Protein AF-0000000085108570 (afdb_homodimer)

Nearest PDB structures (foldseek):
  5xaw-assembly1_A  TM=7.709E-01  e=2.213E-05  Homo sapiens
  4jgj-assembly1_A  TM=7.897E-01  e=8.443E-05  Mus musculus
  4jgj-assembly1_B  TM=7.366E-01  e=2.525E-04  Mus musculus
  4ofd-assembly1_A  TM=7.465E-01  e=1.863E-04  Mus musculus
  7y6o-assembly1_A-2  TM=6.516E-01  e=1.568E-03  Chelicerata

Solvent-accessible surface area (backbone atoms only — not comparable to full-atom values): 12920 Å² total; per-residue (Å²): 131,86,76,75,72,72,78,74,71,80,42,74,81,46,85,48,91,82,48,81,66,76,57,78,55,50,74,31,50,66,60,29,70,39,74,46,81,50,49,66,82,56,78,88,39,37,43,28,36,32,45,86,89,38,53,41,30,41,57,91,40,75,30,37,65,54,82,47,55,47,72,42,92,77,65,17,41,32,33,47,58,32,47,76,83,67,41,41,61,34,33,42,32,38,26,46,91,73,60,43,76,46,65,41,45,34,43,52,43,85,117,130,86,76,74,71,71,76,73,71,77,37,76,83,42,88,48,89,82,52,80,65,76,56,78,55,50,75,29,50,66,59,30,70,39,75,46,82,50,45,64,80,55,78,88,39,36,41,30,37,30,44,86,90,40,54,42,28,40,54,90,40,75,30,38,66,54,84,45,56,46,72,42,91,77,64,16,42,34,34,48,59,32,46,76,83,68,40,42,62,33,33,41,32,39,26,46,91,74,59,44,75,44,64,41,44,34,43,52,44,87,116

Structure (mmCIF, N/CA/C/O backbone):
data_AF-0000000085108570-model_v1
#
loop_
_entity.id
_entity.type
_entity.pdbx_description
1 polymer GM16321
#
loop_
_atom_site.group_PDB
_atom_site.id
_atom_site.type_symbol
_atom_site.label_atom_id
_atom_site.label_alt_id
_atom_site.label_comp_id
_atom_site.label_asym_id
_atom_site.label_entity_id
_atom_site.label_seq_id
_atom_site.pdbx_PDB_ins_code
_atom_site.Cartn_x
_atom_site.Cartn_y
_atom_site.Cartn_z
_atom_site.occupancy
_atom_site.B_iso_or_equiv
_atom_site.auth_seq_id
_atom_site.auth_comp_id
_atom_site.auth_asym_id
_atom_site.auth_atom_id
_atom_site.pdbx_PDB_model_num
ATOM 1 N N . MET A 1 1 ? 1.646 -34.656 -17.844 1 25.52 1 MET A N 1
ATOM 2 C CA . MET A 1 1 ? 1.895 -33.25 -17.609 1 25.52 1 MET A CA 1
ATOM 3 C C . MET A 1 1 ? 0.639 -32.562 -17.094 1 25.52 1 MET A C 1
ATOM 5 O O . MET A 1 1 ? -0.409 -32.594 -17.734 1 25.52 1 MET A O 1
ATOM 9 N N . PRO A 1 2 ? 0.29 -32.5 -15.734 1 30.28 2 PRO A N 1
ATOM 10 C CA . PRO A 1 2 ? -1.009 -32.156 -15.148 1 30.28 2 PRO A CA 1
ATOM 11 C C . PRO A 1 2 ? -1.503 -30.766 -15.57 1 30.28 2 PRO A C 1
ATOM 13 O O . PRO A 1 2 ? -0.699 -29.859 -15.758 1 30.28 2 PRO A O 1
ATOM 16 N N . HIS A 1 3 ? -2.531 -30.719 -16.531 1 26.17 3 HIS A N 1
ATOM 17 C CA . HIS A 1 3 ? -3.244 -29.516 -16.953 1 26.17 3 HIS A CA 1
ATOM 18 C C . HIS A 1 3 ? -3.678 -28.688 -15.75 1 26.17 3 HIS A C 1
ATOM 20 O O . HIS A 1 3 ? -4.344 -29.188 -14.844 1 26.17 3 HIS A O 1
ATOM 26 N N . ILE A 1 4 ? -2.812 -27.828 -15.281 1 32.38 4 ILE A N 1
ATOM 27 C CA . ILE A 1 4 ? -3.191 -26.859 -14.258 1 32.38 4 ILE A CA 1
ATOM 28 C C . ILE A 1 4 ? -4.469 -26.141 -14.688 1 32.38 4 ILE A C 1
ATOM 30 O O . ILE A 1 4 ? -4.492 -25.469 -15.719 1 32.38 4 ILE A O 1
ATOM 34 N N . SER A 1 5 ? -5.648 -26.906 -14.656 1 29.7 5 SER A N 1
ATOM 35 C CA . SER A 1 5 ? -6.945 -26.266 -14.867 1 29.7 5 SER A CA 1
ATOM 36 C C . SER A 1 5 ? -6.949 -24.844 -14.352 1 29.7 5 SER A C 1
ATOM 38 O O . SER A 1 5 ? -6.555 -24.578 -13.211 1 29.7 5 SER A O 1
ATOM 40 N N . GLY A 1 6 ? -6.781 -23.969 -15.219 1 30.83 6 GLY A N 1
ATOM 41 C CA . GLY A 1 6 ? -6.93 -22.531 -15.047 1 30.83 6 GLY A CA 1
ATOM 42 C C . GLY A 1 6 ? -8.109 -22.156 -14.172 1 30.83 6 GLY A C 1
ATOM 43 O O . GLY A 1 6 ? -9.227 -22.641 -14.375 1 30.83 6 GLY A O 1
ATOM 44 N N . TYR A 1 7 ? -7.891 -22.078 -12.898 1 30.62 7 TYR A N 1
ATOM 45 C CA . TYR A 1 7 ? -8.844 -21.609 -11.898 1 30.62 7 TYR A CA 1
ATOM 46 C C . TYR A 1 7 ? -9.727 -20.5 -12.469 1 30.62 7 TYR A C 1
ATOM 48 O O . TYR A 1 7 ? -9.219 -19.469 -12.938 1 30.62 7 TYR A O 1
ATOM 56 N N . GLN A 1 8 ? -10.719 -20.875 -13.273 1 28.62 8 GLN A N 1
ATOM 57 C CA . GLN A 1 8 ? -11.727 -19.922 -13.703 1 28.62 8 GLN A CA 1
ATOM 58 C C . GLN A 1 8 ? -12.305 -19.156 -12.516 1 28.62 8 GLN A C 1
ATOM 60 O O . GLN A 1 8 ? -13.086 -19.719 -11.734 1 28.62 8 GLN A O 1
ATOM 65 N N . VAL A 1 9 ? -11.547 -18.469 -11.711 1 33.84 9 VAL A N 1
ATOM 66 C CA . VAL A 1 9 ? -12.102 -17.688 -10.617 1 33.84 9 VAL A CA 1
ATOM 67 C C . VAL A 1 9 ? -13.266 -16.844 -11.133 1 33.84 9 VAL A C 1
ATOM 69 O O . VAL A 1 9 ? -13.102 -16.047 -12.062 1 33.84 9 VAL A O 1
ATOM 72 N N . GLY A 1 10 ? -14.516 -17.438 -11.234 1 29.34 10 GLY A N 1
ATOM 73 C CA . GLY A 1 10 ? -15.734 -16.672 -11.461 1 29.34 10 GLY A CA 1
ATOM 74 C C . GLY A 1 10 ? -15.719 -15.312 -10.781 1 29.34 10 GLY A C 1
ATOM 75 O O . GLY A 1 10 ? -15.547 -15.227 -9.562 1 29.34 10 GLY A O 1
ATOM 76 N N . VAL A 1 11 ? -15.289 -14.234 -11.375 1 33.5 11 VAL A N 1
ATOM 77 C CA . VAL A 1 11 ? -15.156 -12.828 -11.016 1 33.5 11 VAL A CA 1
ATOM 78 C C . VAL A 1 11 ? -16.516 -12.281 -10.562 1 33.5 11 VAL A C 1
ATOM 80 O O . VAL A 1 11 ? -16.672 -11.07 -10.367 1 33.5 11 VAL A O 1
ATOM 83 N N . THR A 1 12 ? -17.656 -12.852 -10.766 1 36.5 12 THR A N 1
ATOM 84 C CA . THR A 1 12 ? -18.969 -12.219 -10.664 1 36.5 12 THR A CA 1
ATOM 85 C C . THR A 1 12 ? -19.156 -11.586 -9.289 1 36.5 12 THR A C 1
ATOM 87 O O . THR A 1 12 ? -19.703 -10.484 -9.172 1 36.5 12 THR A O 1
ATOM 90 N N . GLU A 1 13 ? -19.469 -12.391 -8.164 1 41.62 13 GLU A N 1
ATOM 91 C CA . GLU A 1 13 ? -20.219 -11.961 -6.98 1 41.62 13 GLU A CA 1
ATOM 92 C C . GLU A 1 13 ? -19.344 -11.133 -6.047 1 41.62 13 GLU A C 1
ATOM 94 O O . GLU A 1 13 ? -18.703 -11.672 -5.141 1 41.62 13 GLU A O 1
ATOM 99 N N . CYS A 1 14 ? -18.391 -10.344 -6.535 1 41.5 14 CYS A N 1
ATOM 100 C CA . CYS A 1 14 ? -17.156 -10.047 -5.816 1 41.5 14 CYS A CA 1
ATOM 101 C C . CYS A 1 14 ? -17.453 -9.445 -4.449 1 41.5 14 CYS A C 1
ATOM 103 O O . CYS A 1 14 ? -16.859 -9.844 -3.447 1 41.5 14 CYS A O 1
ATOM 105 N N . LEU A 1 15 ? -17.594 -8.031 -4.543 1 44.31 15 LEU A N 1
ATOM 106 C CA . LEU A 1 15 ? -17.516 -7.219 -3.334 1 44.31 15 LEU A CA 1
ATOM 107 C C . LEU A 1 15 ? -18.734 -7.438 -2.455 1 44.31 15 LEU A C 1
ATOM 109 O O . LEU A 1 15 ? -19.578 -6.539 -2.307 1 44.31 15 LEU A O 1
ATOM 113 N N . SER A 1 16 ? -19.484 -8.516 -2.721 1 42.59 16 SER A N 1
ATOM 114 C CA . SER A 1 16 ? -20.609 -8.5 -1.789 1 42.59 16 SER A CA 1
ATOM 115 C C . SER A 1 16 ? -20.125 -8.609 -0.344 1 42.59 16 SER A C 1
ATOM 117 O O . SER A 1 16 ? -19.188 -9.344 -0.053 1 42.59 16 SER A O 1
ATOM 119 N N . ASP A 1 17 ? -20.234 -7.613 0.469 1 46.75 17 ASP A N 1
ATOM 120 C CA . ASP A 1 17 ? -20 -7.578 1.909 1 46.75 17 ASP A CA 1
ATOM 121 C C . ASP A 1 17 ? -20.125 -8.977 2.52 1 46.75 17 ASP A C 1
ATOM 123 O O . ASP A 1 17 ? -19.5 -9.266 3.545 1 46.75 17 ASP A O 1
ATOM 127 N N . SER A 1 18 ? -20.984 -9.82 2.131 1 45.34 18 SER A N 1
ATOM 128 C CA . SER A 1 18 ? -21.422 -10.969 2.912 1 45.34 18 SER A CA 1
ATOM 129 C C . SER A 1 18 ? -20.438 -12.133 2.773 1 45.34 18 SER A C 1
ATOM 131 O O . SER A 1 18 ? -20.453 -13.062 3.586 1 45.34 18 SER A O 1
ATOM 133 N N . HIS A 1 19 ? -19.781 -12.312 1.565 1 43.75 19 HIS A N 1
ATOM 134 C CA . HIS A 1 19 ? -19.109 -13.609 1.526 1 43.75 19 HIS A CA 1
ATOM 135 C C . HIS A 1 19 ? -17.625 -13.453 1.216 1 43.75 19 HIS A C 1
ATOM 137 O O . HIS A 1 19 ? -17.25 -12.797 0.235 1 43.75 19 HIS A O 1
ATOM 143 N N . PRO A 1 20 ? -16.719 -13.5 2.316 1 48.31 20 PRO A N 1
ATOM 144 C CA . PRO A 1 20 ? -15.312 -13.68 1.969 1 48.31 20 PRO A CA 1
ATOM 145 C C . PRO A 1 20 ? -15.125 -14.5 0.696 1 48.31 20 PRO A C 1
ATOM 147 O O . PRO A 1 20 ? -15.75 -15.555 0.536 1 48.31 20 PRO A O 1
ATOM 150 N N . VAL A 1 21 ? -14.945 -13.898 -0.339 1 50.91 21 VAL A N 1
ATOM 151 C CA . VAL A 1 21 ? -14.641 -14.672 -1.539 1 50.91 21 VAL A CA 1
ATOM 152 C C . VAL A 1 21 ? -13.531 -15.672 -1.24 1 50.91 21 VAL A C 1
ATOM 154 O O . VAL A 1 21 ? -12.445 -15.289 -0.799 1 50.91 21 VAL A O 1
ATOM 157 N N . LEU A 1 22 ? -13.883 -16.812 -0.675 1 49.88 22 LEU A N 1
ATOM 158 C CA . LEU A 1 22 ? -12.93 -17.891 -0.487 1 49.88 22 LEU A CA 1
ATOM 159 C C . LEU A 1 22 ? -12.344 -18.344 -1.822 1 49.88 22 LEU A C 1
ATOM 161 O O . LEU A 1 22 ? -13.078 -18.75 -2.725 1 49.88 22 LEU A O 1
ATOM 165 N N . PHE A 1 23 ? -11.305 -17.672 -2.133 1 58.44 23 PHE A N 1
ATOM 166 C CA . PHE A 1 23 ? -10.594 -18.188 -3.301 1 58.44 23 PHE A CA 1
ATOM 167 C C . PHE A 1 23 ? -9.844 -19.469 -2.963 1 58.44 23 PHE A C 1
ATOM 169 O O . PHE A 1 23 ? -9.398 -19.656 -1.827 1 58.44 23 PHE A O 1
ATOM 176 N N . MET A 1 24 ? -10.164 -20.547 -3.715 1 62.06 24 MET A N 1
ATOM 177 C CA . MET A 1 24 ? -9.281 -21.688 -3.566 1 62.06 24 MET A CA 1
ATOM 178 C C . MET A 1 24 ? -7.82 -21.25 -3.523 1 62.06 24 MET A C 1
ATOM 180 O O . MET A 1 24 ? -7.414 -20.359 -4.277 1 62.06 24 MET A O 1
ATOM 184 N N . PRO A 1 25 ? -7.145 -21.641 -2.492 1 70.81 25 PRO A N 1
ATOM 185 C CA . PRO A 1 25 ? -5.727 -21.281 -2.43 1 70.81 25 PRO A CA 1
ATOM 186 C C . PRO A 1 25 ? -4.973 -21.625 -3.711 1 70.81 25 PRO A C 1
ATOM 188 O O . PRO A 1 25 ? -5.008 -22.781 -4.164 1 70.81 25 PRO A O 1
ATOM 191 N N . PRO A 1 26 ? -4.496 -20.719 -4.355 1 77.81 26 PRO A N 1
ATOM 192 C CA . PRO A 1 26 ? -3.684 -21.016 -5.539 1 77.81 26 PRO A CA 1
ATOM 193 C C . PRO A 1 26 ? -2.496 -21.922 -5.223 1 77.81 26 PRO A C 1
ATOM 195 O O . PRO A 1 26 ? -1.8 -21.719 -4.227 1 77.81 26 PRO A O 1
ATOM 198 N N . VAL A 1 27 ? -2.383 -23.094 -5.891 1 82.62 27 VAL A N 1
ATOM 199 C CA . VAL A 1 27 ? -1.239 -24 -5.809 1 82.62 27 VAL A CA 1
ATOM 200 C C . VAL A 1 27 ? -0.31 -23.766 -7 1 82.62 27 VAL A C 1
ATOM 202 O O . VAL A 1 27 ? -0.762 -23.688 -8.141 1 82.62 27 VAL A O 1
ATOM 205 N N . CYS A 1 28 ? 0.886 -23.609 -6.723 1 87.75 28 CYS A N 1
ATOM 206 C CA . CYS A 1 28 ? 1.859 -23.312 -7.766 1 87.75 28 CYS A CA 1
ATOM 207 C C . CYS A 1 28 ? 3.092 -24.203 -7.637 1 87.75 28 CYS A C 1
ATOM 209 O O . CYS A 1 28 ? 3.539 -24.484 -6.523 1 87.75 28 CYS A O 1
ATOM 211 N N . GLY A 1 29 ? 3.545 -24.688 -8.758 1 89.56 29 GLY A N 1
ATOM 212 C CA . GLY A 1 29 ? 4.785 -25.438 -8.742 1 89.56 29 GLY A CA 1
ATOM 213 C C . GLY A 1 29 ? 6.02 -24.562 -8.633 1 89.56 29 GLY A C 1
ATOM 214 O O . GLY A 1 29 ? 6.004 -23.406 -9.055 1 89.56 29 GLY A O 1
ATOM 215 N N . LEU A 1 30 ? 7.078 -25.234 -8.18 1 91 30 LEU A N 1
ATOM 216 C CA . LEU A 1 30 ? 8.359 -24.547 -8.117 1 91 30 LEU A CA 1
ATOM 217 C C . LEU A 1 30 ? 8.805 -24.094 -9.5 1 91 30 LEU A C 1
ATOM 219 O O . LEU A 1 30 ? 8.695 -24.844 -10.469 1 91 30 LEU A O 1
ATOM 223 N N . TYR A 1 31 ? 9.297 -22.812 -9.508 1 92.62 31 TYR A N 1
ATOM 224 C CA . TYR A 1 31 ? 9.906 -22.219 -10.688 1 92.62 31 TYR A CA 1
ATOM 225 C C . TYR A 1 31 ? 8.867 -21.984 -11.781 1 92.62 31 TYR A C 1
ATOM 227 O O . TYR A 1 31 ? 9.219 -21.688 -12.922 1 92.62 31 TYR A O 1
ATOM 235 N N . SER A 1 32 ? 7.621 -22.125 -11.375 1 93.88 32 SER A N 1
ATOM 236 C CA . SER A 1 32 ? 6.547 -21.812 -12.312 1 93.88 32 SER A CA 1
ATOM 237 C C . SER A 1 32 ? 6.027 -20.391 -12.094 1 93.88 32 SER A C 1
ATOM 239 O O . SER A 1 32 ? 6.574 -19.641 -11.289 1 93.88 32 SER A O 1
ATOM 241 N N . THR A 1 33 ? 5.016 -20.078 -12.898 1 95.56 33 THR A N 1
ATOM 242 C CA . THR A 1 33 ? 4.418 -18.75 -12.781 1 95.56 33 THR A CA 1
ATOM 243 C C . THR A 1 33 ? 3.188 -18.781 -11.883 1 95.56 33 THR A C 1
ATOM 245 O O . THR A 1 33 ? 2.297 -19.609 -12.07 1 95.56 33 THR A O 1
ATOM 248 N N . LEU A 1 34 ? 3.188 -17.984 -10.883 1 94.88 34 LEU A N 1
ATOM 249 C CA . LEU A 1 34 ? 2.053 -17.812 -9.977 1 94.88 34 LEU A CA 1
ATOM 250 C C . LEU A 1 34 ? 1.13 -16.703 -10.461 1 94.88 34 LEU A C 1
ATOM 252 O O . LEU A 1 34 ? 1.562 -15.562 -10.633 1 94.88 34 LEU A O 1
ATOM 256 N N . ASP A 1 35 ? -0.155 -16.984 -10.633 1 91.81 35 ASP A N 1
ATOM 257 C CA . ASP A 1 35 ? -1.164 -16.016 -11.07 1 91.81 35 ASP A CA 1
ATOM 258 C C . ASP A 1 35 ? -2.262 -15.867 -10.016 1 91.81 35 ASP A C 1
ATOM 260 O O . ASP A 1 35 ? -2.92 -16.844 -9.648 1 91.81 35 ASP A O 1
ATOM 264 N N . LEU A 1 36 ? -2.4 -14.695 -9.562 1 91.94 36 LEU A N 1
ATOM 265 C CA . LEU A 1 36 ? -3.445 -14.398 -8.586 1 91.94 36 LEU A CA 1
ATOM 266 C C . LEU A 1 36 ? -4.52 -13.5 -9.195 1 91.94 36 LEU A C 1
ATOM 268 O O . LEU A 1 36 ? -4.273 -12.32 -9.453 1 91.94 36 LEU A O 1
ATOM 272 N N . PRO A 1 37 ? -5.633 -14.047 -9.344 1 84.75 37 PRO A N 1
ATOM 273 C CA . PRO A 1 37 ? -6.68 -13.281 -10.023 1 84.75 37 PRO A CA 1
ATOM 274 C C . PRO A 1 37 ? -7.406 -12.32 -9.078 1 84.75 37 PRO A C 1
ATOM 276 O O . PRO A 1 37 ? -7.504 -12.586 -7.879 1 84.75 37 PRO A O 1
ATOM 279 N N . LEU A 1 38 ? -7.629 -11.18 -9.539 1 80 38 LEU A N 1
ATOM 280 C CA . LEU A 1 38 ? -8.547 -10.273 -8.852 1 80 38 LEU A CA 1
ATOM 281 C C . LEU A 1 38 ? -9.789 -10.008 -9.695 1 80 38 LEU A C 1
ATOM 283 O O . LEU A 1 38 ? -9.68 -9.625 -10.859 1 80 38 LEU A O 1
ATOM 287 N N . ALA A 1 39 ? -10.828 -10.672 -9.375 1 60.12 39 ALA A N 1
ATOM 288 C CA . ALA A 1 39 ? -12.078 -10.523 -10.109 1 60.12 39 ALA A CA 1
ATOM 289 C C . ALA A 1 39 ? -12.609 -9.102 -10 1 60.12 39 ALA A C 1
ATOM 291 O O . ALA A 1 39 ? -13.156 -8.711 -8.961 1 60.12 39 ALA A O 1
ATOM 292 N N . ALA A 1 40 ? -11.844 -8.188 -10.008 1 54.75 40 ALA A N 1
ATOM 293 C CA . ALA A 1 40 ? -12.211 -6.898 -9.422 1 54.75 40 ALA A CA 1
ATOM 294 C C . ALA A 1 40 ? -13.273 -6.195 -10.266 1 54.75 40 ALA A C 1
ATOM 296 O O . ALA A 1 40 ? -13.188 -6.184 -11.492 1 54.75 40 ALA A O 1
ATOM 297 N N . CYS A 1 41 ? -14.469 -6.191 -9.688 1 51.22 41 CYS A N 1
ATOM 298 C CA . CYS A 1 41 ? -15.445 -5.141 -9.93 1 51.22 41 CYS A CA 1
ATOM 299 C C . CYS A 1 41 ? -14.844 -3.764 -9.68 1 51.22 41 CYS A C 1
ATOM 301 O O . CYS A 1 41 ? -15.562 -2.764 -9.641 1 51.22 41 CYS A O 1
ATOM 303 N N . ALA A 1 42 ? -13.492 -3.682 -9.539 1 57.22 42 ALA A N 1
ATOM 304 C CA . ALA A 1 42 ? -12.953 -2.441 -8.977 1 57.22 42 ALA A CA 1
ATOM 305 C C . ALA A 1 42 ? -12.703 -1.41 -10.07 1 57.22 42 ALA A C 1
ATOM 307 O O . ALA A 1 42 ? -11.578 -1.271 -10.555 1 57.22 42 ALA A O 1
ATOM 308 N N . TYR A 1 43 ? -13.789 -1.075 -10.711 1 65.12 43 TYR A N 1
ATOM 309 C CA . TYR A 1 43 ? -13.516 -0.104 -11.766 1 65.12 43 TYR A CA 1
ATOM 310 C C . TYR A 1 43 ? -13.438 1.309 -11.195 1 65.12 43 TYR A C 1
ATOM 312 O O . TYR A 1 43 ? -12.742 2.166 -11.742 1 65.12 43 TYR A O 1
ATOM 320 N N . THR A 1 44 ? -13.914 1.559 -10.023 1 82.69 44 THR A N 1
ATOM 321 C CA . THR A 1 44 ? -14.008 2.934 -9.547 1 82.69 44 THR A CA 1
ATOM 322 C C . THR A 1 44 ? -12.891 3.238 -8.555 1 82.69 44 THR A C 1
ATOM 324 O O . THR A 1 44 ? -12.477 4.391 -8.406 1 82.69 44 THR A O 1
ATOM 327 N N . TYR A 1 45 ? -12.375 2.152 -8.039 1 89.94 45 TYR A N 1
ATOM 328 C CA . TYR A 1 45 ? -11.398 2.375 -6.973 1 89.94 45 TYR A CA 1
ATOM 329 C C . TYR A 1 45 ? -10.047 1.778 -7.34 1 89.94 45 TYR A C 1
ATOM 331 O O . TYR A 1 45 ? -9.969 0.844 -8.141 1 89.94 45 TYR A O 1
ATOM 339 N N . VAL A 1 46 ? -9.062 2.395 -6.773 1 93.69 46 VAL A N 1
ATOM 340 C CA . VAL A 1 46 ? -7.723 1.854 -6.973 1 93.69 46 VAL A CA 1
ATOM 341 C C . VAL A 1 46 ? -7.602 0.505 -6.27 1 93.69 46 VAL A C 1
ATOM 343 O O . VAL A 1 46 ? -8.102 0.329 -5.16 1 93.69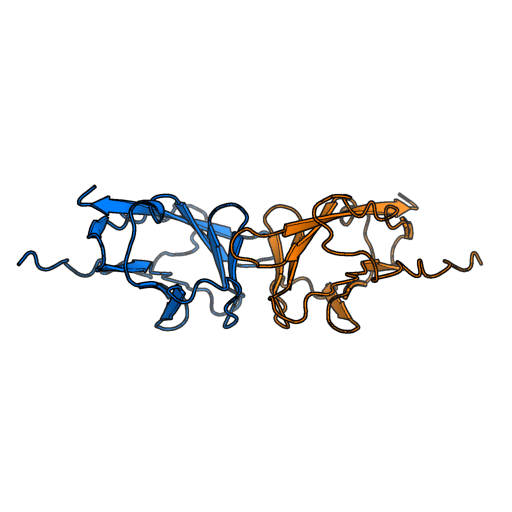 46 VAL A O 1
ATOM 346 N N . VAL A 1 47 ? -6.969 -0.382 -6.934 1 93.19 47 VAL A N 1
ATOM 347 C CA . VAL A 1 47 ? -6.684 -1.696 -6.371 1 93.19 47 VAL A CA 1
ATOM 348 C C . VAL A 1 47 ? -5.184 -1.831 -6.113 1 93.19 47 VAL A C 1
ATOM 350 O O . VAL A 1 47 ? -4.367 -1.398 -6.926 1 93.19 47 VAL A O 1
ATOM 353 N N . ALA A 1 48 ? -4.875 -2.455 -4.965 1 95.31 48 ALA A N 1
ATOM 354 C CA . ALA A 1 48 ? -3.477 -2.674 -4.609 1 95.31 48 ALA A CA 1
ATOM 355 C C . ALA A 1 48 ? -3.24 -4.117 -4.172 1 95.31 48 ALA A C 1
ATOM 357 O O . ALA A 1 48 ? -4.129 -4.75 -3.596 1 95.31 48 ALA A O 1
ATOM 358 N N . TRP A 1 49 ? -2.1 -4.629 -4.473 1 96.19 49 TRP A N 1
ATOM 359 C CA . TRP A 1 49 ? -1.65 -5.922 -3.971 1 96.19 49 TRP A CA 1
ATOM 360 C C . TRP A 1 49 ? -0.621 -5.746 -2.859 1 96.19 49 TRP A C 1
ATOM 362 O O . TRP A 1 49 ? 0.28 -4.91 -2.967 1 96.19 49 TRP A O 1
ATOM 372 N N . LYS A 1 50 ? -0.783 -6.59 -1.833 1 98.19 50 LYS A N 1
ATOM 373 C CA . LYS A 1 50 ? 0.107 -6.531 -0.677 1 98.19 50 LYS A CA 1
ATOM 374 C C . LYS A 1 50 ? 0.529 -7.93 -0.235 1 98.19 50 LYS A C 1
ATOM 376 O O . LYS A 1 50 ? -0.214 -8.891 -0.421 1 98.19 50 LYS A O 1
ATOM 381 N N . ARG A 1 51 ? 1.651 -7.996 0.37 1 98.06 51 ARG A N 1
ATOM 382 C CA . ARG A 1 51 ? 2.139 -9.156 1.107 1 98.06 51 ARG A CA 1
ATOM 383 C C . ARG A 1 51 ? 2.809 -8.734 2.412 1 98.06 51 ARG A C 1
ATOM 385 O O . ARG A 1 51 ? 3.875 -8.117 2.396 1 98.06 51 ARG A O 1
ATOM 392 N N . GLY A 1 52 ? 2.113 -9.125 3.557 1 96.56 52 GLY A N 1
ATOM 393 C CA . GLY A 1 52 ? 2.562 -8.523 4.801 1 96.56 52 GLY A CA 1
ATOM 394 C C . GLY A 1 52 ? 2.477 -7.012 4.797 1 96.56 52 GLY A C 1
ATOM 395 O O . GLY A 1 52 ? 1.419 -6.445 4.508 1 96.56 52 GLY A O 1
ATOM 396 N N . ILE A 1 53 ? 3.58 -6.34 5.082 1 96.88 53 ILE A N 1
ATOM 397 C CA . ILE A 1 53 ? 3.564 -4.879 5.105 1 96.88 53 ILE A CA 1
ATOM 398 C C . ILE A 1 53 ? 3.951 -4.336 3.73 1 96.88 53 ILE A C 1
ATOM 400 O O . ILE A 1 53 ? 3.812 -3.141 3.469 1 96.88 53 ILE A O 1
ATOM 404 N N . ALA A 1 54 ? 4.465 -5.223 2.906 1 97.88 54 ALA A N 1
ATOM 405 C CA . ALA A 1 54 ? 4.961 -4.785 1.604 1 97.88 54 ALA A CA 1
ATOM 406 C C . ALA A 1 54 ? 3.807 -4.496 0.647 1 97.88 54 ALA A C 1
ATOM 408 O O . ALA A 1 54 ? 2.9 -5.316 0.493 1 97.88 54 ALA A O 1
ATOM 409 N N . ILE A 1 55 ? 3.871 -3.375 0.085 1 98.5 55 ILE A N 1
ATOM 410 C CA . ILE A 1 55 ? 3.025 -3.092 -1.069 1 98.5 55 ILE A CA 1
ATOM 411 C C . ILE A 1 55 ? 3.699 -3.6 -2.342 1 98.5 55 ILE A C 1
ATOM 413 O O . ILE A 1 55 ? 4.863 -3.285 -2.602 1 98.5 55 ILE A O 1
ATOM 417 N N . LEU A 1 56 ? 2.98 -4.387 -3.061 1 98.5 56 LEU A N 1
ATOM 418 C CA . LEU A 1 56 ? 3.551 -4.926 -4.289 1 98.5 56 LEU A CA 1
ATOM 419 C C . LEU A 1 56 ? 3.191 -4.051 -5.484 1 98.5 56 LEU A C 1
ATOM 421 O O . LEU A 1 56 ? 4.062 -3.697 -6.285 1 98.5 56 LEU A O 1
ATOM 425 N N . THR A 1 57 ? 1.961 -3.707 -5.641 1 97.44 57 THR A N 1
ATOM 426 C CA . THR A 1 57 ? 1.454 -2.826 -6.688 1 97.44 57 THR A CA 1
ATOM 427 C C . THR A 1 57 ? 0.316 -1.957 -6.16 1 97.44 57 THR A C 1
ATOM 429 O O . THR A 1 57 ? -0.355 -2.324 -5.191 1 97.44 57 THR A O 1
ATOM 432 N N . ALA A 1 58 ? 0.085 -0.849 -6.742 1 96.62 58 ALA A N 1
ATOM 433 C CA . ALA A 1 58 ? -1.051 0.036 -6.5 1 96.62 58 ALA A CA 1
ATOM 434 C C . ALA A 1 58 ? -1.521 0.695 -7.793 1 96.62 58 ALA A C 1
ATOM 436 O O . ALA A 1 58 ? -0.809 1.516 -8.375 1 96.62 58 ALA A O 1
ATOM 437 N N . GLY A 1 59 ? -2.752 0.403 -8.125 1 93 59 GLY A N 1
ATOM 438 C CA . GLY A 1 59 ? -3.145 0.781 -9.469 1 93 59 GLY A CA 1
ATOM 439 C C . GLY A 1 59 ? -2.25 0.186 -10.539 1 93 59 GLY A C 1
ATOM 440 O O . GLY A 1 59 ? -2.016 -1.024 -10.562 1 93 59 GLY A O 1
ATOM 441 N N . SER A 1 60 ? -1.718 1.028 -11.391 1 91.5 60 SER A N 1
ATOM 442 C CA . SER A 1 60 ? -0.838 0.556 -12.461 1 91.5 60 SER A CA 1
ATOM 443 C C . SER A 1 60 ? 0.628 0.687 -12.062 1 91.5 60 SER A C 1
ATOM 445 O O . SER A 1 60 ? 1.521 0.364 -12.852 1 91.5 60 SER A O 1
ATOM 447 N N . VAL A 1 61 ? 0.837 1.101 -10.844 1 94.75 61 VAL A N 1
ATOM 448 C CA . VAL A 1 61 ? 2.205 1.329 -10.391 1 94.75 61 VAL A CA 1
ATOM 449 C C . VAL A 1 61 ? 2.76 0.054 -9.758 1 94.75 61 VAL A C 1
ATOM 451 O O . VAL A 1 61 ? 2.137 -0.526 -8.867 1 94.75 61 VAL A O 1
ATOM 454 N N . LYS A 1 62 ? 3.883 -0.339 -10.273 1 97 62 LYS A N 1
ATOM 455 C CA . LYS A 1 62 ? 4.645 -1.383 -9.594 1 97 62 LYS A CA 1
ATOM 456 C C . LYS A 1 62 ? 5.465 -0.804 -8.445 1 97 62 LYS A C 1
ATOM 458 O O . LYS A 1 62 ? 6.375 -0.001 -8.672 1 97 62 LYS A O 1
ATOM 463 N N . VAL A 1 63 ? 5.227 -1.283 -7.305 1 97.31 63 VAL A N 1
ATOM 464 C CA . VAL A 1 63 ? 5.828 -0.7 -6.109 1 97.31 63 VAL A CA 1
ATOM 465 C C . VAL A 1 63 ? 7.043 -1.522 -5.688 1 97.31 63 VAL A C 1
ATOM 467 O O . VAL A 1 63 ? 8.109 -0.968 -5.406 1 97.31 63 VAL A O 1
ATOM 470 N N . THR A 1 64 ? 6.895 -2.818 -5.652 1 98.06 64 THR A N 1
ATOM 471 C CA . THR A 1 64 ? 7.984 -3.701 -5.242 1 98.06 64 THR A CA 1
ATOM 472 C C . THR A 1 64 ? 9.102 -3.697 -6.281 1 98.06 64 THR A C 1
ATOM 474 O O . THR A 1 64 ? 8.836 -3.688 -7.488 1 98.06 64 THR A O 1
ATOM 477 N N . PRO A 1 65 ? 10.273 -3.73 -5.859 1 96.88 65 PRO A N 1
ATOM 478 C CA . PRO A 1 65 ? 11.375 -3.814 -6.828 1 96.88 65 PRO A CA 1
ATOM 479 C C . PRO A 1 65 ? 11.609 -5.234 -7.336 1 96.88 65 PRO A C 1
ATOM 481 O O . PRO A 1 65 ? 12.453 -5.449 -8.211 1 96.88 65 PRO A O 1
ATOM 484 N N . ASP A 1 66 ? 10.93 -6.188 -6.789 1 98 66 ASP A N 1
ATOM 485 C CA . ASP A 1 66 ? 11.078 -7.57 -7.227 1 98 66 ASP A CA 1
ATOM 486 C C . ASP A 1 66 ? 10.789 -7.707 -8.719 1 98 66 ASP A C 1
ATOM 488 O O . ASP A 1 66 ? 9.648 -7.512 -9.156 1 98 66 ASP A O 1
ATOM 492 N N . PRO A 1 67 ? 11.758 -8.055 -9.516 1 98.06 67 PRO A N 1
ATOM 493 C CA . PRO A 1 67 ? 11.562 -8.062 -10.961 1 98.06 67 PRO A CA 1
ATOM 494 C C . PRO A 1 67 ? 10.6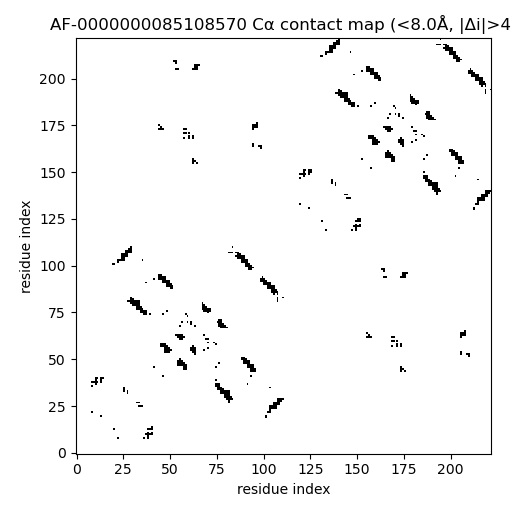09 -9.164 -11.43 1 98.06 67 PRO A C 1
ATOM 496 O O . PRO A 1 67 ? 10.156 -9.148 -12.57 1 98.06 67 PRO A O 1
ATOM 499 N N . ARG A 1 68 ? 10.305 -10.062 -10.602 1 98.38 68 ARG A N 1
ATOM 500 C CA . ARG A 1 68 ? 9.461 -11.203 -10.969 1 98.38 68 ARG A CA 1
ATOM 501 C C . ARG A 1 68 ? 7.984 -10.82 -10.93 1 98.38 68 ARG A C 1
ATOM 503 O O . ARG A 1 68 ? 7.145 -11.523 -11.5 1 98.38 68 ARG A O 1
ATOM 510 N N . VAL A 1 69 ? 7.648 -9.734 -10.211 1 98.38 69 VAL A N 1
ATOM 511 C CA . VAL A 1 69 ? 6.266 -9.336 -9.969 1 98.38 69 VAL A CA 1
ATOM 512 C C . VAL A 1 69 ? 5.785 -8.422 -11.102 1 98.38 69 VAL A C 1
ATOM 514 O O . VAL A 1 69 ? 6.504 -7.512 -11.516 1 98.38 69 VAL A O 1
ATOM 517 N N . ARG A 1 70 ? 4.59 -8.664 -11.531 1 97.44 70 ARG A N 1
ATOM 518 C CA . ARG A 1 70 ? 3.961 -7.773 -12.5 1 97.44 70 ARG A CA 1
ATOM 519 C C . ARG A 1 70 ? 2.441 -7.906 -12.461 1 97.44 70 ARG A C 1
ATOM 521 O O . ARG A 1 70 ? 1.911 -8.891 -11.945 1 97.44 70 ARG A O 1
ATOM 528 N N . LEU A 1 71 ? 1.772 -6.891 -13.016 1 95.25 71 LEU A N 1
ATOM 529 C CA . LEU A 1 71 ? 0.33 -6.957 -13.211 1 95.25 71 LEU A CA 1
ATOM 530 C C . LEU A 1 71 ? 0.001 -7.5 -14.602 1 95.25 71 LEU A C 1
ATOM 532 O O . LEU A 1 71 ? 0.637 -7.125 -15.586 1 95.25 71 LEU A O 1
ATOM 536 N N . VAL A 1 72 ? -0.942 -8.367 -14.609 1 92.62 72 VAL A N 1
ATOM 537 C CA . VAL A 1 72 ? -1.39 -8.922 -15.883 1 92.62 72 VAL A CA 1
ATOM 538 C C . VAL A 1 72 ? -2.912 -8.836 -15.977 1 92.62 72 VAL A C 1
ATOM 540 O O . VAL A 1 72 ? -3.609 -8.945 -14.961 1 92.62 72 VAL A O 1
ATOM 543 N N . ASN A 1 73 ? -3.42 -8.531 -17.141 1 87.69 73 ASN A N 1
ATOM 544 C CA . ASN A 1 73 ? -4.855 -8.438 -17.375 1 87.69 73 ASN A CA 1
ATOM 545 C C . ASN A 1 73 ? -5.508 -7.406 -16.469 1 87.69 73 ASN A C 1
ATOM 547 O O . ASN A 1 73 ? -6.559 -7.668 -15.875 1 87.69 73 ASN A O 1
ATOM 551 N N . GLY A 1 74 ? -4.809 -6.32 -16.25 1 84.81 74 GLY A N 1
ATOM 552 C CA . GLY A 1 74 ? -5.328 -5.211 -15.461 1 84.81 74 GLY A CA 1
ATOM 553 C C . GLY A 1 74 ? -4.957 -5.289 -13.992 1 84.81 74 GLY A C 1
ATOM 554 O O . GLY A 1 74 ? -4.039 -4.598 -13.547 1 84.81 74 GLY A O 1
ATOM 555 N N . PHE A 1 75 ? -5.602 -6.336 -13.305 1 86.5 75 PHE A N 1
ATOM 556 C CA . PHE A 1 75 ? -5.48 -6.273 -11.852 1 86.5 75 PHE A CA 1
ATOM 557 C C . PHE A 1 75 ? -4.922 -7.578 -11.297 1 86.5 75 PHE A C 1
ATOM 559 O O . PHE A 1 75 ? -4.699 -7.703 -10.086 1 86.5 75 PHE A O 1
ATOM 566 N N . ASN A 1 76 ? -4.734 -8.5 -12.211 1 90.12 76 ASN A N 1
ATOM 567 C CA . ASN A 1 76 ? -4.18 -9.75 -11.719 1 90.12 76 ASN A CA 1
ATOM 568 C C . ASN A 1 76 ? -2.695 -9.617 -11.391 1 90.12 76 ASN A C 1
ATOM 570 O O . ASN A 1 76 ? -1.943 -8.992 -12.141 1 90.12 76 ASN A O 1
ATOM 574 N N . LEU A 1 77 ? -2.293 -10.289 -10.359 1 94.44 77 LEU A N 1
ATOM 575 C CA . LEU A 1 77 ? -0.885 -10.289 -9.977 1 94.44 77 LEU A CA 1
ATOM 576 C C . LEU A 1 77 ? -0.187 -11.555 -10.477 1 94.44 77 LEU A C 1
ATOM 578 O O . LEU A 1 77 ? -0.703 -12.656 -10.312 1 94.44 77 LEU A O 1
ATOM 582 N N . GLN A 1 78 ? 0.978 -11.352 -11.078 1 96.69 78 GLN A N 1
ATOM 583 C CA . GLN A 1 78 ? 1.785 -12.469 -11.547 1 96.69 78 GLN A CA 1
ATOM 584 C C . GLN A 1 78 ? 3.184 -12.43 -10.93 1 96.69 78 GLN A C 1
ATOM 586 O O . GLN A 1 78 ? 3.803 -11.367 -10.852 1 96.69 78 GLN A O 1
ATOM 591 N N . ILE A 1 79 ? 3.67 -13.586 -10.508 1 97.81 79 ILE A N 1
ATOM 592 C CA . ILE A 1 79 ? 5.035 -13.758 -10.031 1 97.81 79 ILE A CA 1
ATOM 593 C C . ILE A 1 79 ? 5.715 -14.891 -10.789 1 97.81 79 ILE A C 1
ATOM 595 O O . ILE A 1 79 ? 5.262 -16.047 -10.734 1 97.81 79 ILE A O 1
ATOM 599 N N . ARG A 1 80 ? 6.699 -14.523 -11.391 1 98 80 ARG A N 1
ATOM 600 C CA . ARG A 1 80 ? 7.441 -15.523 -12.156 1 98 80 ARG A CA 1
ATOM 601 C C . ARG A 1 80 ? 8.469 -16.234 -11.273 1 98 80 ARG A C 1
ATOM 603 O O . ARG A 1 80 ? 8.891 -15.688 -10.242 1 98 80 ARG A O 1
ATOM 610 N N . ASP A 1 81 ? 8.891 -17.531 -11.664 1 97.19 81 ASP A N 1
ATOM 611 C CA . ASP A 1 81 ? 9.922 -18.297 -10.984 1 97.19 81 ASP A CA 1
ATOM 612 C C . ASP A 1 81 ? 9.602 -18.453 -9.5 1 97.19 81 ASP A C 1
ATOM 614 O O . ASP A 1 81 ? 10.438 -18.141 -8.641 1 97.19 81 ASP A O 1
ATOM 618 N N . ALA A 1 82 ? 8.492 -19.062 -9.305 1 96.81 82 ALA A N 1
ATOM 619 C CA . ALA A 1 82 ? 7.988 -19.234 -7.945 1 96.81 82 ALA A CA 1
ATOM 620 C C . ALA A 1 82 ? 9.008 -19.953 -7.07 1 96.81 82 ALA A C 1
ATOM 622 O O . ALA A 1 82 ? 9.609 -20.938 -7.5 1 96.81 82 ALA A O 1
ATOM 623 N N . LEU A 1 83 ? 9.242 -19.406 -5.902 1 96.94 83 LEU A N 1
ATOM 624 C CA . LEU A 1 83 ? 10.141 -19.969 -4.898 1 96.94 83 LEU A CA 1
ATOM 625 C C . LEU A 1 83 ? 9.359 -20.406 -3.656 1 96.94 83 LEU A C 1
ATOM 627 O O . LEU A 1 83 ? 8.25 -19.922 -3.418 1 96.94 83 LEU A O 1
ATOM 631 N N . PRO A 1 84 ? 9.914 -21.281 -2.848 1 95.62 84 PRO A N 1
ATOM 632 C CA . PRO A 1 84 ? 9.234 -21.688 -1.613 1 95.62 84 PRO A CA 1
ATOM 633 C C . PRO A 1 84 ? 8.875 -20.5 -0.724 1 95.62 84 PRO A C 1
ATOM 635 O O . PRO A 1 84 ? 7.859 -20.531 -0.026 1 95.62 84 PRO A O 1
ATOM 638 N N . THR A 1 85 ? 9.688 -19.438 -0.818 1 95.94 85 THR A N 1
ATOM 639 C CA . THR A 1 85 ? 9.492 -18.266 0.033 1 95.94 85 THR A CA 1
ATOM 640 C C . THR A 1 85 ? 8.289 -17.453 -0.43 1 95.94 85 THR A C 1
ATOM 642 O O . THR A 1 85 ? 7.824 -16.562 0.282 1 95.94 85 THR A O 1
ATOM 645 N N . ASP A 1 86 ? 7.746 -17.812 -1.617 1 96.44 86 ASP A N 1
ATOM 646 C CA . ASP A 1 86 ? 6.59 -17.078 -2.129 1 96.44 86 ASP A CA 1
ATOM 647 C C . ASP A 1 86 ? 5.293 -17.609 -1.523 1 96.44 86 ASP A C 1
ATOM 649 O O . ASP A 1 86 ? 4.223 -17.047 -1.729 1 96.44 86 ASP A O 1
ATOM 653 N N . ALA A 1 87 ? 5.336 -18.688 -0.76 1 95 87 ALA A N 1
ATOM 654 C CA . ALA A 1 87 ? 4.145 -19.203 -0.09 1 95 87 ALA A CA 1
ATOM 655 C C . ALA A 1 87 ? 3.639 -18.219 0.963 1 95 87 ALA A C 1
ATOM 657 O O . ALA A 1 87 ? 4.426 -17.484 1.561 1 95 87 ALA A O 1
ATOM 658 N N . GLY A 1 88 ? 2.299 -18.25 1.151 1 94.56 88 GLY A N 1
ATOM 659 C CA . GLY A 1 88 ? 1.704 -17.406 2.176 1 94.56 88 GLY A CA 1
ATOM 660 C C . GLY A 1 88 ? 0.54 -16.578 1.665 1 94.56 88 GLY A C 1
ATOM 661 O O . GLY A 1 88 ? -0.064 -16.906 0.643 1 94.56 88 GLY A O 1
ATOM 662 N N . ASP A 1 89 ? 0.258 -15.508 2.365 1 94.44 89 ASP A N 1
ATOM 663 C CA . ASP A 1 89 ? -0.924 -14.703 2.068 1 94.44 89 ASP A CA 1
ATOM 664 C C . ASP A 1 89 ? -0.57 -13.508 1.183 1 94.44 89 ASP A C 1
ATOM 666 O O . ASP A 1 89 ? 0.416 -12.812 1.434 1 94.44 89 ASP A O 1
ATOM 670 N N . TYR A 1 90 ? -1.331 -13.375 0.207 1 94.69 90 TYR A N 1
ATOM 671 C CA . TYR A 1 90 ? -1.385 -12.164 -0.613 1 94.69 90 TYR A CA 1
ATOM 672 C C . TYR A 1 90 ? -2.748 -11.492 -0.505 1 94.69 90 TYR A C 1
ATOM 674 O O . TYR A 1 90 ? -3.783 -12.164 -0.543 1 94.69 90 TYR A O 1
ATOM 682 N N . ILE A 1 91 ? -2.725 -10.203 -0.426 1 94 91 ILE A N 1
ATOM 683 C CA . ILE A 1 91 ? -3.963 -9.461 -0.188 1 94 91 ILE A CA 1
ATOM 684 C C . ILE A 1 91 ? -4.238 -8.523 -1.359 1 94 91 ILE A C 1
ATOM 686 O O . ILE A 1 91 ? -3.357 -7.766 -1.774 1 94 91 ILE A O 1
ATOM 690 N N . CYS A 1 92 ? -5.336 -8.648 -1.895 1 92.06 92 CYS A N 1
ATOM 691 C CA . CYS A 1 92 ? -5.859 -7.621 -2.791 1 92.06 92 CYS A CA 1
ATOM 692 C C . CYS A 1 92 ? -6.699 -6.605 -2.029 1 92.06 92 CYS A C 1
ATOM 694 O O . CYS A 1 92 ? -7.684 -6.969 -1.381 1 92.06 92 CYS A O 1
ATOM 696 N N . GLN A 1 93 ? -6.332 -5.41 -2.066 1 92.38 93 GLN A N 1
ATOM 697 C CA . GLN A 1 93 ? -7.059 -4.367 -1.349 1 92.38 93 GLN A CA 1
ATOM 698 C C . GLN A 1 93 ? -7.758 -3.416 -2.316 1 92.38 93 GLN A C 1
ATOM 700 O O . GLN A 1 93 ? -7.133 -2.885 -3.236 1 92.38 93 GLN A O 1
ATOM 705 N N . ILE A 1 94 ? -8.992 -3.26 -2.113 1 92.25 94 ILE A N 1
ATOM 706 C CA . ILE A 1 94 ? -9.766 -2.236 -2.811 1 92.25 94 ILE A CA 1
ATOM 707 C C . ILE A 1 94 ? -9.797 -0.956 -1.979 1 92.25 94 ILE A C 1
ATOM 709 O O . ILE A 1 94 ? -10.242 -0.965 -0.829 1 92.25 94 ILE A O 1
ATOM 713 N N . ALA A 1 95 ? -9.336 0.136 -2.574 1 94 95 ALA A N 1
ATOM 714 C CA . ALA A 1 95 ? -9.07 1.356 -1.82 1 94 95 ALA A CA 1
ATOM 715 C C . ALA A 1 95 ? -10.32 2.219 -1.705 1 94 95 ALA A C 1
ATOM 717 O O . ALA A 1 95 ? -10.32 3.387 -2.104 1 94 95 ALA A O 1
ATOM 718 N N . THR A 1 96 ? -11.367 1.65 -1.118 1 93.31 96 THR A N 1
ATOM 719 C CA . THR A 1 96 ? -12.5 2.461 -0.689 1 93.31 96 THR A CA 1
ATOM 720 C C . THR A 1 96 ? -12.133 3.295 0.535 1 93.31 96 THR A C 1
ATOM 722 O O . THR A 1 96 ? -11.008 3.229 1.025 1 93.31 96 THR A O 1
ATOM 725 N N . MET A 1 97 ? -13.078 4.172 0.999 1 94.12 97 MET A N 1
ATOM 726 C CA . MET A 1 97 ? -12.797 4.953 2.199 1 94.12 97 MET A CA 1
ATOM 727 C C . MET A 1 97 ? -12.422 4.047 3.365 1 94.12 97 MET A C 1
ATOM 729 O O . MET A 1 97 ? -11.492 4.348 4.121 1 94.12 97 MET A O 1
ATOM 733 N N . ASP A 1 98 ? -13.188 2.984 3.49 1 94.5 98 ASP A N 1
ATOM 734 C CA . ASP A 1 98 ? -12.859 1.851 4.352 1 94.5 98 ASP A CA 1
ATOM 735 C C . ASP A 1 98 ? -12.359 0.663 3.529 1 94.5 98 ASP A C 1
ATOM 737 O O . ASP A 1 98 ? -13.164 -0.134 3.033 1 94.5 98 ASP A O 1
ATOM 741 N N . PRO A 1 99 ? -11.008 0.542 3.441 1 94.06 99 PRO A N 1
ATOM 742 C CA . PRO A 1 99 ? -10.477 -0.398 2.451 1 94.06 99 PRO A CA 1
ATOM 743 C C . PRO A 1 99 ? -11 -1.82 2.648 1 94.06 99 PRO A C 1
ATOM 745 O O . PRO A 1 99 ? -11.117 -2.285 3.787 1 94.06 99 PRO A O 1
ATOM 748 N N . ARG A 1 100 ? -11.297 -2.496 1.541 1 90.38 100 ARG A N 1
ATOM 749 C CA . ARG A 1 100 ? -11.688 -3.904 1.513 1 90.38 100 ARG A CA 1
ATOM 750 C C . ARG A 1 100 ? -10.516 -4.781 1.075 1 90.38 100 ARG A C 1
ATOM 752 O O . ARG A 1 100 ? -9.75 -4.406 0.189 1 90.38 100 ARG A O 1
ATOM 759 N N . GLU A 1 101 ? -10.453 -5.961 1.719 1 90.56 101 GLU A N 1
ATOM 760 C CA . GLU A 1 101 ? -9.312 -6.828 1.429 1 90.56 101 GLU A CA 1
ATOM 761 C C . GLU A 1 101 ? -9.773 -8.242 1.065 1 90.56 101 GLU A C 1
ATOM 763 O O . GLU A 1 101 ? -10.68 -8.781 1.697 1 90.56 101 GLU A O 1
ATOM 768 N N . ILE A 1 102 ? -9.227 -8.758 0.057 1 87.88 102 ILE A N 1
ATOM 769 C CA . ILE A 1 102 ? -9.367 -10.164 -0.317 1 87.88 102 ILE A CA 1
ATOM 770 C C . ILE A 1 102 ? -8.031 -10.875 -0.16 1 87.88 102 ILE A C 1
ATOM 772 O O . ILE A 1 102 ? -7.02 -10.445 -0.72 1 87.88 102 ILE A O 1
ATOM 776 N N . THR A 1 103 ? -8.016 -11.961 0.545 1 91.19 103 THR A N 1
ATOM 777 C CA . THR A 1 103 ? -6.785 -12.68 0.817 1 91.19 103 THR A CA 1
ATOM 778 C C . THR A 1 103 ? -6.688 -13.93 -0.054 1 91.19 103 THR A C 1
ATOM 780 O O . THR A 1 103 ? -7.648 -14.695 -0.166 1 91.19 103 THR A O 1
ATOM 783 N N . HIS A 1 104 ? -5.574 -14.078 -0.705 1 90.12 104 HIS A N 1
ATOM 784 C CA . HIS A 1 104 ? -5.195 -15.305 -1.396 1 90.12 104 HIS A CA 1
ATOM 785 C C . HIS A 1 104 ? -4.07 -16.031 -0.663 1 90.12 104 HIS A C 1
ATOM 787 O O . HIS A 1 104 ? -2.99 -15.461 -0.469 1 90.12 104 HIS A O 1
ATOM 793 N N . THR A 1 105 ? -4.301 -17.234 -0.253 1 92.94 105 THR A N 1
ATOM 794 C CA . THR A 1 105 ? -3.244 -18.016 0.384 1 92.94 105 THR A CA 1
ATOM 795 C C . THR A 1 105 ? -2.551 -18.922 -0.633 1 92.94 105 THR A C 1
ATOM 797 O O . THR A 1 105 ? -3.172 -19.828 -1.189 1 92.94 105 THR A O 1
ATOM 800 N N . VAL A 1 106 ? -1.313 -18.688 -0.854 1 93 106 VAL A N 1
ATOM 801 C CA . VAL A 1 106 ? -0.546 -19.391 -1.878 1 93 106 VAL A CA 1
ATOM 802 C C . VAL A 1 106 ? 0.205 -20.562 -1.248 1 93 106 VAL A C 1
ATOM 804 O O . VAL A 1 106 ? 0.825 -20.406 -0.192 1 93 106 VAL A O 1
ATOM 807 N N . GLU A 1 107 ? 0.073 -21.703 -1.901 1 91.88 107 GLU A N 1
ATOM 808 C CA . GLU A 1 107 ? 0.879 -22.875 -1.567 1 91.88 107 GLU A CA 1
ATOM 809 C C . GLU A 1 107 ? 1.851 -23.219 -2.6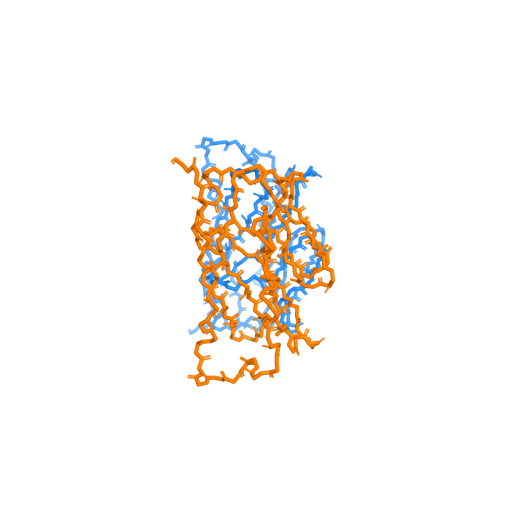95 1 91.88 107 GLU A C 1
ATOM 811 O O . GLU A 1 107 ? 1.478 -23.203 -3.869 1 91.88 107 GLU A O 1
ATOM 816 N N . ILE A 1 108 ? 3.061 -23.469 -2.359 1 92.44 108 ILE A N 1
ATOM 817 C CA . ILE A 1 108 ? 4.059 -23.875 -3.344 1 92.44 108 ILE A CA 1
ATOM 818 C C . ILE A 1 108 ? 4.363 -25.359 -3.197 1 92.44 108 ILE A C 1
ATOM 820 O O . ILE A 1 108 ? 4.746 -25.828 -2.117 1 92.44 108 ILE A O 1
ATOM 824 N N . LEU A 1 109 ? 4.023 -26.016 -4.266 1 86.06 109 LEU A N 1
ATOM 825 C CA . LEU A 1 109 ? 4.324 -27.453 -4.273 1 86.06 109 LEU A CA 1
ATOM 826 C C . LEU A 1 109 ? 5.766 -27.703 -4.699 1 86.06 109 LEU A C 1
ATOM 828 O O . LEU A 1 109 ? 6.289 -27 -5.574 1 86.06 109 LEU A O 1
ATOM 832 N N . GLY A 1 110 ? 6.266 -28.859 -4.23 1 75.56 110 GLY A N 1
ATOM 833 C CA . GLY A 1 110 ? 7.602 -29.328 -4.582 1 75.56 110 GLY A CA 1
ATOM 834 C C . GLY A 1 110 ? 8.664 -28.859 -3.609 1 75.56 110 GLY A C 1
ATOM 835 O O . GLY A 1 110 ? 9.859 -29.016 -3.865 1 75.56 110 GLY A O 1
ATOM 836 N N . LYS A 1 111 ? 8.078 -28.344 -2.463 1 56.09 111 LYS A N 1
ATOM 837 C CA . LYS A 1 111 ? 9.086 -28.172 -1.424 1 56.09 111 LYS A CA 1
ATOM 838 C C . LYS A 1 111 ? 9.602 -29.5 -0.913 1 56.09 111 LYS A C 1
ATOM 840 O O . LYS A 1 111 ? 8.898 -30.516 -0.979 1 56.09 111 LYS A O 1
ATOM 845 N N . MET B 1 1 ? -0.83 35.5 16.109 1 25.34 1 MET B N 1
ATOM 846 C CA . MET B 1 1 ? -1.112 34.438 15.156 1 25.34 1 MET B CA 1
ATOM 847 C C . MET B 1 1 ? 0.095 33.531 15 1 25.34 1 MET B C 1
ATOM 849 O O . MET B 1 1 ? 1.188 33.969 14.656 1 25.34 1 MET B O 1
ATOM 853 N N . PRO B 1 2 ? 0.328 32.375 15.812 1 30.69 2 PRO B N 1
ATOM 854 C CA . PRO B 1 2 ? 1.575 31.625 15.984 1 30.69 2 PRO B CA 1
ATOM 855 C C . PRO B 1 2 ? 2.111 31.062 14.672 1 30.69 2 PRO B C 1
ATOM 857 O O . PRO B 1 2 ? 1.331 30.688 13.789 1 30.69 2 PRO B O 1
ATOM 860 N N . HIS B 1 3 ? 3.221 31.719 14.094 1 26.5 3 HIS B N 1
ATOM 861 C CA . HIS B 1 3 ? 3.977 31.234 12.938 1 26.5 3 HIS B CA 1
ATOM 862 C C . HIS B 1 3 ? 4.309 29.75 13.078 1 26.5 3 HIS B C 1
ATOM 864 O O . HIS B 1 3 ? 4.898 29.328 14.07 1 26.5 3 HIS B O 1
ATOM 870 N N . ILE B 1 4 ? 3.408 28.922 12.656 1 32.62 4 ILE B N 1
ATOM 871 C CA . ILE B 1 4 ? 3.703 27.484 12.562 1 32.62 4 ILE B CA 1
ATOM 872 C C . ILE B 1 4 ? 5.012 27.281 11.805 1 32.62 4 ILE B C 1
ATOM 874 O O . ILE B 1 4 ? 5.117 27.641 10.633 1 32.62 4 ILE B O 1
ATOM 878 N N . SER B 1 5 ? 6.18 27.703 12.477 1 29.52 5 SER B N 1
ATOM 879 C CA . SER B 1 5 ? 7.488 27.375 11.922 1 29.52 5 SER B CA 1
ATOM 880 C C . SER B 1 5 ? 7.461 26.047 11.188 1 29.52 5 SER B C 1
ATOM 882 O O . SER B 1 5 ? 7.023 25.031 11.75 1 29.52 5 SER B O 1
ATOM 884 N N . GLY B 1 6 ? 7.309 26.125 9.961 1 30.52 6 GLY B N 1
ATOM 885 C CA . GLY B 1 6 ? 7.457 25.031 9.023 1 30.52 6 GLY B CA 1
ATOM 886 C C . GLY B 1 6 ? 8.617 24.125 9.352 1 30.52 6 GLY B C 1
ATOM 887 O O . GLY B 1 6 ? 9.742 24.578 9.57 1 30.52 6 GLY B O 1
ATOM 888 N N . TYR B 1 7 ? 8.398 23.156 10.195 1 30.47 7 TYR B N 1
ATOM 889 C CA . TYR B 1 7 ? 9.344 22.109 10.555 1 30.47 7 TYR B CA 1
ATOM 890 C C . TYR B 1 7 ? 10.219 21.734 9.359 1 30.47 7 TYR B C 1
ATOM 892 O O . TYR B 1 7 ? 9.703 21.375 8.297 1 30.47 7 TYR B O 1
ATOM 900 N N . GLN B 1 8 ? 11.211 22.547 9.078 1 28.81 8 GLN B N 1
ATOM 901 C CA . GLN B 1 8 ? 12.227 22.188 8.086 1 28.81 8 GLN B CA 1
ATOM 902 C C . GLN B 1 8 ? 12.797 20.797 8.352 1 28.81 8 GLN B C 1
ATOM 904 O O . GLN B 1 8 ? 13.57 20.609 9.297 1 28.81 8 GLN B O 1
ATOM 909 N N . VAL B 1 9 ? 12.031 19.734 8.398 1 33.97 9 VAL B N 1
ATOM 910 C CA . VAL B 1 9 ? 12.594 18.406 8.586 1 33.97 9 VAL B CA 1
ATOM 911 C C . VAL B 1 9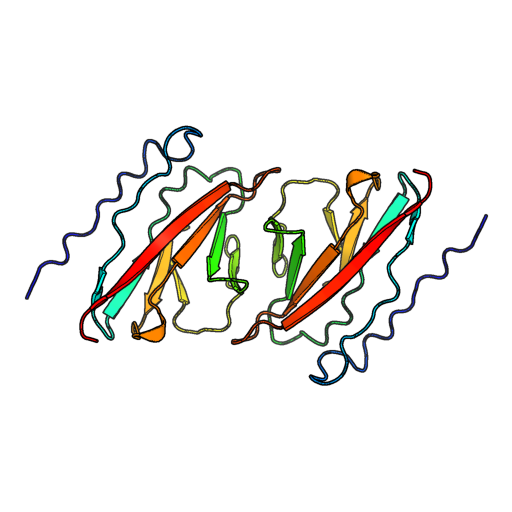 ? 13.789 18.219 7.66 1 33.97 9 VAL B C 1
ATOM 913 O O . VAL B 1 9 ? 13.672 18.375 6.441 1 33.97 9 VAL B O 1
ATOM 916 N N . GLY B 1 10 ? 15.023 18.641 8.094 1 29.19 10 GLY B N 1
ATOM 917 C CA . GLY B 1 10 ? 16.266 18.281 7.43 1 29.19 10 GLY B CA 1
ATOM 918 C C . GLY B 1 10 ? 16.25 16.891 6.828 1 29.19 10 GLY B C 1
ATOM 919 O O . GLY B 1 10 ? 15.984 15.914 7.527 1 29.19 10 GLY B O 1
ATOM 920 N N . VAL B 1 11 ? 15.906 16.672 5.605 1 33.44 11 VAL B N 1
ATOM 921 C CA . VAL B 1 11 ? 15.805 15.477 4.762 1 33.44 11 VAL B CA 1
ATOM 922 C C . VAL B 1 11 ? 17.141 14.727 4.773 1 33.44 11 VAL B C 1
ATOM 924 O O . VAL B 1 11 ? 17.312 13.766 4.016 1 33.44 11 VAL B O 1
ATOM 927 N N . THR B 1 12 ? 18.266 15.227 5.152 1 36.69 12 THR B N 1
ATOM 928 C CA . THR B 1 12 ? 19.594 14.688 4.863 1 3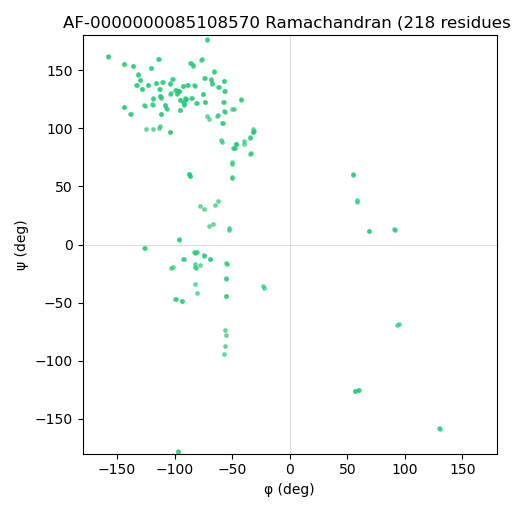6.69 12 THR B CA 1
ATOM 929 C C . THR B 1 12 ? 19.703 13.242 5.34 1 36.69 12 THR B C 1
ATOM 931 O O . THR B 1 12 ? 20.328 12.406 4.68 1 36.69 12 THR B O 1
ATOM 934 N N . GLU B 1 13 ? 19.797 12.953 6.703 1 42.09 13 GLU B N 1
ATOM 935 C CA . GLU B 1 13 ? 20.406 11.758 7.273 1 42.09 13 GLU B CA 1
ATOM 936 C C . GLU B 1 13 ? 19.516 10.539 7.102 1 42.09 13 GLU B C 1
ATOM 938 O O . GLU B 1 13 ? 18.766 10.172 8.016 1 42.09 13 GLU B O 1
ATOM 943 N N . CYS B 1 14 ? 18.719 10.453 6.07 1 41.69 14 CYS B N 1
ATOM 944 C CA . CYS B 1 14 ? 17.453 9.719 6.102 1 41.69 14 CYS B CA 1
ATOM 945 C C . CYS B 1 14 ? 17.688 8.266 6.504 1 41.69 14 CYS B C 1
ATOM 947 O O . CYS B 1 14 ? 17.016 7.754 7.402 1 41.69 14 CYS B O 1
ATOM 949 N N . LEU B 1 15 ? 17.828 7.449 5.324 1 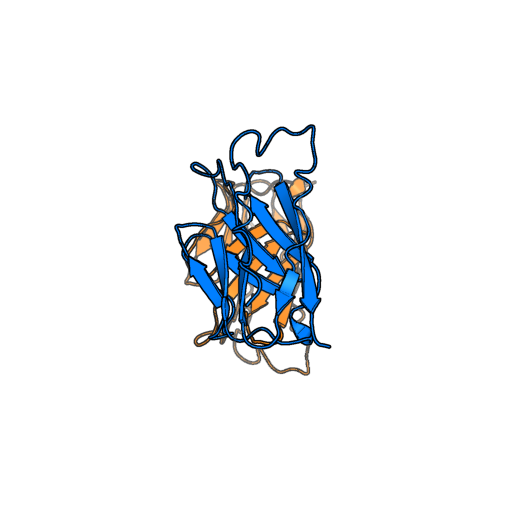44.31 15 LEU B N 1
ATOM 950 C CA . LEU B 1 15 ? 17.656 6.004 5.434 1 44.31 15 LEU B CA 1
ATOM 951 C C . LEU B 1 15 ? 18.781 5.395 6.281 1 44.31 15 LEU B C 1
ATOM 953 O O . LEU B 1 15 ? 19.625 4.668 5.766 1 44.31 15 LEU B O 1
ATOM 957 N N . SER B 1 16 ? 19.469 6.227 7.047 1 42.75 16 SER B N 1
ATOM 958 C CA . SER B 1 16 ? 20.484 5.438 7.734 1 42.75 16 SER B CA 1
ATOM 959 C C . SER B 1 16 ? 19.859 4.395 8.648 1 42.75 16 SER B C 1
ATOM 961 O O . SER B 1 16 ? 18.828 4.656 9.281 1 42.75 16 SER B O 1
ATOM 963 N N . ASP B 1 17 ? 19.938 3.131 8.383 1 47.06 17 ASP B N 1
ATOM 964 C CA . ASP B 1 17 ? 19.547 1.981 9.203 1 47.06 17 ASP B CA 1
ATOM 965 C C . ASP B 1 17 ? 19.516 2.35 10.68 1 47.06 17 ASP B C 1
ATOM 967 O O . ASP B 1 17 ? 18.75 1.763 11.453 1 47.06 17 ASP B O 1
ATOM 971 N N . SER B 1 18 ? 20.344 3.156 11.195 1 45.31 18 SER B N 1
ATOM 972 C CA . SER B 1 18 ? 20.594 3.213 12.633 1 45.31 18 SER B CA 1
ATOM 973 C C . SER B 1 18 ? 19.516 4.027 13.344 1 45.31 18 SER B C 1
ATOM 975 O O . SER B 1 18 ? 19.344 3.904 14.562 1 45.31 18 SER B O 1
ATOM 977 N N . HIS B 1 19 ? 19.078 5.211 12.75 1 43.38 19 HIS B N 1
ATOM 978 C CA . HIS B 1 19 ? 18.328 6.055 13.672 1 43.38 19 HIS B CA 1
ATOM 979 C C . HIS B 1 19 ? 16.891 6.27 13.18 1 43.38 19 HIS B C 1
ATOM 981 O O . HIS B 1 19 ? 16.688 6.676 12.039 1 43.38 19 HIS B O 1
ATOM 987 N N . PRO B 1 20 ? 15.891 5.461 13.766 1 48.38 20 PRO B N 1
ATOM 988 C CA . PRO B 1 20 ? 14.516 5.914 13.523 1 48.38 20 PRO B CA 1
ATOM 989 C C . PRO B 1 20 ? 14.414 7.434 13.398 1 48.38 20 PRO B C 1
ATOM 991 O O . PRO B 1 20 ? 14.977 8.164 14.211 1 48.38 20 PRO B O 1
ATOM 994 N N . VAL B 1 21 ? 14.406 7.906 12.289 1 51.12 21 VAL B N 1
ATOM 995 C CA . VAL B 1 21 ? 14.188 9.344 12.133 1 51.12 21 VAL B CA 1
ATOM 996 C C . VAL B 1 21 ? 12.984 9.773 12.969 1 51.12 21 VAL B C 1
ATOM 998 O O . VAL B 1 21 ? 11.883 9.242 12.805 1 51.12 21 VAL B O 1
ATOM 1001 N N . LEU B 1 22 ? 13.188 10.016 14.25 1 50 22 LEU B N 1
ATOM 1002 C CA . LEU B 1 22 ? 12.141 10.586 15.094 1 50 22 LEU B CA 1
ATOM 1003 C C . LEU B 1 22 ? 11.703 11.945 14.578 1 50 22 LEU B C 1
ATOM 1005 O O . LEU B 1 22 ? 12.523 12.859 14.453 1 50 22 LEU B O 1
ATOM 1009 N N . PHE B 1 23 ? 10.742 11.852 13.75 1 58.78 23 PHE B N 1
ATOM 1010 C CA . PHE B 1 23 ? 10.156 13.133 13.375 1 58.78 23 PHE B CA 1
ATOM 1011 C C . PHE B 1 23 ? 9.312 13.695 14.508 1 58.78 23 PHE B C 1
ATOM 1013 O O . PHE B 1 23 ? 8.734 12.945 15.289 1 58.78 23 PHE B O 1
ATOM 1020 N N . MET B 1 24 ? 9.672 14.93 14.945 1 61.97 24 MET B N 1
ATOM 1021 C CA . MET B 1 24 ? 8.719 15.57 15.852 1 61.97 24 MET B CA 1
ATOM 1022 C C . MET B 1 24 ? 7.285 15.359 15.375 1 61.97 24 MET B C 1
ATOM 1024 O O . MET B 1 24 ? 7.008 15.43 14.18 1 61.97 24 MET B O 1
ATOM 1028 N N . PRO B 1 25 ? 6.48 14.812 16.234 1 70.81 25 PRO B N 1
ATOM 1029 C CA . PRO B 1 25 ? 5.082 14.625 15.844 1 70.81 25 PRO B CA 1
ATOM 1030 C C . PRO B 1 25 ? 4.461 15.883 15.25 1 70.81 25 PRO B C 1
ATOM 1032 O O . PRO B 1 25 ? 4.492 16.953 15.875 1 70.81 25 PRO B O 1
ATOM 1035 N N . PRO B 1 26 ? 4.102 15.844 14.094 1 77.56 26 PRO B N 1
ATOM 1036 C CA . PRO B 1 26 ? 3.414 17 13.523 1 77.56 26 PRO B CA 1
ATOM 1037 C C . PRO B 1 26 ? 2.148 17.375 14.289 1 77.56 26 PRO B C 1
ATOM 1039 O O . PRO B 1 26 ? 1.354 16.5 14.641 1 77.56 26 PRO B O 1
ATOM 1042 N N . VAL B 1 27 ? 2.049 18.625 14.789 1 82.75 27 VAL B N 1
ATOM 1043 C CA . VAL B 1 27 ? 0.856 19.188 15.422 1 82.75 27 VAL B CA 1
ATOM 1044 C C . VAL B 1 27 ? 0.078 20.031 14.406 1 82.75 27 VAL B C 1
ATOM 1046 O O . VAL B 1 27 ? 0.655 20.859 13.711 1 82.75 27 VAL B O 1
ATOM 1049 N N . CYS B 1 28 ? -1.134 19.781 14.336 1 87.69 28 CYS B N 1
ATOM 1050 C CA . CYS B 1 28 ? -1.966 20.469 13.352 1 87.69 28 CYS B CA 1
ATOM 1051 C C . CYS B 1 28 ? -3.256 20.984 13.992 1 87.69 28 CYS B C 1
ATOM 1053 O O . CYS B 1 28 ? -3.842 20.297 14.836 1 87.69 28 CYS B O 1
ATOM 1055 N N . GLY B 1 29 ? -3.604 22.172 13.641 1 89.31 29 GLY B N 1
ATOM 1056 C CA . GLY B 1 29 ? -4.879 22.703 14.109 1 89.31 29 GLY B CA 1
ATOM 1057 C C . GLY B 1 29 ? -6.066 22.125 13.352 1 89.31 29 GLY B C 1
ATOM 1058 O O . GLY B 1 29 ? -5.938 21.75 12.188 1 89.31 29 GLY B O 1
ATOM 1059 N N . LEU B 1 30 ? -7.203 22.25 14.016 1 90.81 30 LEU B N 1
ATOM 1060 C CA . LEU B 1 30 ? -8.445 21.828 13.367 1 90.81 30 LEU B CA 1
ATOM 1061 C C . LEU B 1 30 ? -8.711 22.672 12.117 1 90.81 30 LEU B C 1
ATOM 1063 O O . LEU B 1 30 ? -8.539 23.891 12.141 1 90.81 30 LEU B O 1
ATOM 1067 N N . TYR B 1 31 ? -9.109 21.922 11.07 1 92.56 31 TYR B N 1
ATOM 1068 C CA . TYR B 1 31 ? -9.555 22.516 9.812 1 92.56 31 TYR B CA 1
ATOM 1069 C C . TYR B 1 31 ? -8.398 23.172 9.078 1 92.56 31 TYR B C 1
ATOM 1071 O O . TYR B 1 31 ? -8.602 23.906 8.117 1 92.56 31 TYR B O 1
ATOM 1079 N N . SER B 1 32 ? -7.203 22.875 9.57 1 93.75 32 SER B N 1
ATOM 1080 C CA . SER B 1 32 ? -6.016 23.359 8.875 1 93.75 32 SER B CA 1
ATOM 1081 C C . SER B 1 32 ? -5.445 22.281 7.949 1 93.75 32 SER B C 1
ATOM 1083 O O . SER B 1 32 ? -6.039 21.219 7.785 1 93.75 32 SER B O 1
ATOM 1085 N N . THR B 1 33 ? -4.344 22.672 7.32 1 95.44 33 THR B N 1
ATOM 1086 C CA . THR B 1 33 ? -3.688 21.734 6.414 1 95.44 33 THR B CA 1
ATOM 1087 C C . THR B 1 33 ? -2.568 20.984 7.133 1 95.44 33 THR B C 1
ATOM 1089 O O . THR B 1 33 ? -1.708 21.594 7.766 1 95.44 33 THR B O 1
ATOM 1092 N N . LEU B 1 34 ? -2.637 19.688 7.117 1 94.75 34 LEU B N 1
ATOM 1093 C CA . LEU B 1 34 ? -1.601 18.812 7.664 1 94.75 34 LEU B CA 1
ATOM 1094 C C . LEU B 1 34 ? -0.567 18.469 6.602 1 94.75 34 LEU B C 1
ATOM 1096 O O . LEU B 1 34 ? -0.912 17.922 5.555 1 94.75 34 LEU B O 1
ATOM 1100 N N . ASP B 1 35 ? 0.707 18.719 6.867 1 91.62 35 ASP B N 1
ATOM 1101 C CA . ASP B 1 35 ? 1.812 18.422 5.965 1 91.62 35 ASP B CA 1
ATOM 1102 C C . ASP B 1 35 ? 2.793 17.438 6.602 1 91.62 35 ASP B C 1
ATOM 1104 O O . ASP B 1 35 ? 3.352 17.719 7.668 1 91.62 35 ASP B O 1
ATOM 1108 N N . LEU B 1 36 ? 2.943 16.344 5.973 1 91.75 36 LEU B N 1
ATOM 1109 C CA . LEU B 1 36 ? 3.887 15.344 6.453 1 91.75 36 LEU B CA 1
ATOM 1110 C C . LEU B 1 36 ? 5.07 15.203 5.5 1 91.75 36 LEU B C 1
ATOM 1112 O O . LEU B 1 36 ? 4.918 14.703 4.383 1 91.75 36 LEU B O 1
ATOM 1116 N N . PRO B 1 37 ? 6.152 15.602 5.965 1 84.5 37 PRO B N 1
ATOM 1117 C CA . PRO B 1 37 ? 7.312 15.594 5.07 1 84.5 37 PRO B CA 1
ATOM 1118 C C . PRO B 1 37 ? 7.977 14.227 4.973 1 84.5 37 PRO B C 1
ATOM 1120 O O . PRO B 1 37 ? 7.93 13.438 5.922 1 84.5 37 PRO B O 1
ATOM 1123 N N . LEU B 1 38 ? 8.312 13.852 3.803 1 80.19 38 LEU B N 1
ATOM 1124 C CA . LEU B 1 38 ? 9.195 12.695 3.617 1 80.19 38 LEU B CA 1
ATOM 1125 C C . LEU B 1 38 ? 10.539 13.125 3.041 1 80.19 38 LEU B C 1
ATOM 1127 O O . LEU B 1 38 ? 10.586 13.812 2.02 1 80.19 38 LEU B O 1
ATOM 1131 N N . ALA B 1 39 ? 11.492 13.195 3.879 1 60.03 39 ALA B N 1
ATOM 1132 C CA . ALA B 1 39 ? 12.828 13.602 3.451 1 60.03 39 ALA B CA 1
ATOM 1133 C C . ALA B 1 39 ? 13.438 12.586 2.486 1 60.03 39 ALA B C 1
ATOM 1135 O O . ALA B 1 39 ? 13.898 11.523 2.906 1 60.03 39 ALA B O 1
ATOM 1136 N N . ALA B 1 40 ? 12.68 12 1.713 1 55.16 40 ALA B N 1
ATOM 1137 C CA . ALA B 1 40 ? 13.117 10.734 1.129 1 55.16 40 ALA B CA 1
ATOM 1138 C C . ALA B 1 40 ? 14.211 10.953 0.089 1 55.16 40 ALA B C 1
ATOM 1140 O O . ALA B 1 40 ? 14.148 11.914 -0.689 1 55.16 40 ALA B O 1
ATOM 1141 N N . CYS B 1 41 ? 15.398 10.508 0.483 1 50.62 41 CYS B N 1
ATOM 1142 C CA . CYS B 1 41 ? 16.453 10.094 -0.444 1 50.62 41 CYS B CA 1
ATOM 1143 C C . CYS B 1 41 ? 15.922 9.062 -1.438 1 50.62 41 CYS B C 1
ATOM 1145 O O . CYS B 1 41 ? 16.703 8.43 -2.152 1 50.62 41 CYS B O 1
ATOM 1147 N N . ALA B 1 42 ? 14.586 8.914 -1.521 1 56.91 42 ALA B N 1
ATOM 1148 C CA . ALA B 1 42 ? 14.125 7.691 -2.182 1 56.91 42 ALA B CA 1
ATOM 1149 C C . ALA B 1 42 ? 14.008 7.898 -3.689 1 56.91 42 ALA B C 1
ATOM 1151 O O . ALA B 1 42 ? 12.914 8.141 -4.203 1 56.91 42 ALA B O 1
ATOM 1152 N N . TYR B 1 43 ? 15.148 8.219 -4.25 1 64.62 43 TYR B N 1
ATOM 1153 C CA . TYR B 1 43 ? 15 8.453 -5.684 1 64.62 43 TYR B CA 1
ATOM 1154 C C . TYR B 1 43 ? 14.914 7.133 -6.445 1 64.62 43 TYR B C 1
ATOM 1156 O O . TYR B 1 43 ? 14.289 7.055 -7.5 1 64.62 43 TYR B O 1
ATOM 1164 N N . THR B 1 44 ? 15.312 6.035 -5.859 1 82.75 44 THR B N 1
ATOM 1165 C CA . THR B 1 44 ? 15.406 4.809 -6.637 1 82.75 44 THR B CA 1
ATOM 1166 C C . THR B 1 44 ? 14.203 3.906 -6.379 1 82.75 44 THR B C 1
ATOM 1168 O O . THR B 1 44 ? 13.828 3.1 -7.23 1 82.75 44 THR B O 1
ATOM 1171 N N . TYR B 1 45 ? 13.562 4.191 -5.262 1 89.81 45 TYR B N 1
ATOM 1172 C CA . TYR B 1 45 ? 12.492 3.277 -4.887 1 89.81 45 TYR B CA 1
ATOM 1173 C C . TYR B 1 45 ? 11.156 4.012 -4.793 1 89.81 45 TYR B C 1
ATOM 1175 O O . TYR B 1 45 ? 11.125 5.223 -4.555 1 89.81 45 TYR B O 1
ATOM 1183 N N . VAL B 1 46 ? 10.164 3.242 -5.043 1 93.62 46 VAL B N 1
ATOM 1184 C CA . VAL B 1 46 ? 8.828 3.809 -4.887 1 93.62 46 VAL B CA 1
ATOM 1185 C C . VAL B 1 46 ? 8.555 4.094 -3.408 1 93.62 46 VAL B C 1
ATOM 1187 O O . VAL B 1 46 ? 8.922 3.299 -2.539 1 93.62 46 VAL B O 1
ATOM 1190 N N . VAL B 1 47 ? 7.965 5.203 -3.18 1 93.19 47 VAL B N 1
ATOM 1191 C CA . VAL B 1 47 ? 7.551 5.582 -1.834 1 93.19 47 VAL B CA 1
ATOM 1192 C C . VAL B 1 47 ? 6.027 5.551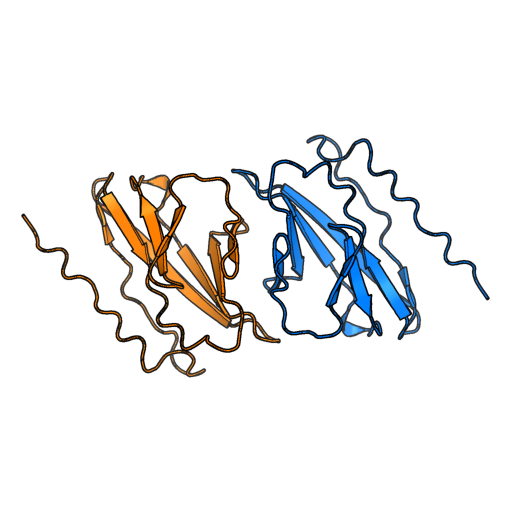 -1.736 1 93.19 47 VAL B C 1
ATOM 1194 O O . VAL B 1 47 ? 5.328 5.965 -2.666 1 93.19 47 VAL B O 1
ATOM 1197 N N . ALA B 1 48 ? 5.555 5.047 -0.585 1 95.12 48 ALA B N 1
ATOM 1198 C CA . ALA B 1 48 ? 4.113 4.984 -0.353 1 95.12 48 ALA B CA 1
ATOM 1199 C C . ALA B 1 48 ? 3.754 5.543 1.021 1 95.12 48 ALA B C 1
ATOM 1201 O O . ALA B 1 48 ? 4.535 5.43 1.968 1 95.12 48 ALA B O 1
ATOM 1202 N N . TRP B 1 49 ? 2.623 6.156 1.114 1 96.12 49 TRP B N 1
ATOM 1203 C CA . TRP B 1 49 ? 2.051 6.582 2.387 1 96.12 49 TRP B CA 1
ATOM 1204 C C . TRP B 1 49 ? 0.918 5.652 2.814 1 96.12 49 TRP B C 1
ATOM 1206 O O . TRP B 1 49 ? 0.081 5.266 1.994 1 96.12 49 TRP B O 1
ATOM 1216 N N . LYS B 1 50 ? 0.923 5.355 4.109 1 98.19 50 LYS B N 1
ATOM 1217 C CA . LYS B 1 50 ? -0.08 4.457 4.672 1 98.19 50 LYS B CA 1
ATOM 1218 C C . LYS B 1 50 ? -0.625 4.996 5.992 1 98.19 50 LYS B C 1
ATOM 1220 O O . LYS B 1 50 ? 0.082 5.691 6.723 1 98.19 50 LYS B O 1
ATOM 1225 N N . ARG B 1 51 ? -1.807 4.625 6.293 1 98.06 51 ARG B N 1
ATOM 1226 C CA . ARG B 1 51 ? -2.436 4.789 7.602 1 98.06 51 ARG B CA 1
ATOM 1227 C C . ARG B 1 51 ? -3.225 3.543 7.988 1 98.06 51 ARG B C 1
ATOM 1229 O O . ARG B 1 51 ? -4.246 3.232 7.375 1 98.06 51 ARG B O 1
ATOM 1236 N N . GLY B 1 52 ? -2.684 2.848 9.07 1 96.56 52 GLY B N 1
ATOM 1237 C CA . GLY B 1 52 ? -3.24 1.524 9.305 1 96.56 52 GLY B CA 1
ATOM 1238 C C . GLY B 1 52 ? -3.066 0.584 8.133 1 96.56 52 GLY B C 1
ATOM 1239 O O . GLY B 1 52 ? -1.953 0.399 7.633 1 96.56 52 GLY B O 1
ATOM 1240 N N . ILE B 1 53 ? -4.168 0.005 7.648 1 96.81 53 ILE B N 1
ATOM 1241 C CA . ILE B 1 53 ? -4.07 -0.915 6.52 1 96.81 53 ILE B CA 1
ATOM 1242 C C . ILE B 1 53 ? -4.273 -0.152 5.215 1 96.81 53 ILE B C 1
ATOM 1244 O O . ILE B 1 53 ? -4.039 -0.692 4.129 1 96.81 53 ILE B O 1
ATOM 1248 N N . ALA B 1 54 ? -4.742 1.081 5.344 1 97.88 54 ALA B N 1
ATOM 1249 C CA . ALA B 1 54 ? -5.062 1.857 4.148 1 97.88 54 ALA B CA 1
ATOM 1250 C C . ALA B 1 54 ? -3.795 2.363 3.467 1 97.88 54 ALA B C 1
ATOM 1252 O O . ALA B 1 54 ? -2.916 2.932 4.121 1 97.88 54 ALA B O 1
ATOM 1253 N N . ILE B 1 55 ? -3.738 2.121 2.238 1 98.5 55 ILE B N 1
ATOM 1254 C CA . ILE B 1 55 ? -2.752 2.805 1.408 1 98.5 55 ILE B CA 1
ATOM 1255 C C . ILE B 1 55 ? -3.305 4.152 0.953 1 98.5 55 ILE B C 1
ATOM 1257 O O . ILE B 1 55 ? -4.414 4.227 0.414 1 98.5 55 ILE B O 1
ATOM 1261 N N . LEU B 1 56 ? -2.553 5.164 1.213 1 98.5 56 LEU B N 1
ATOM 1262 C CA . LEU B 1 56 ? -3.014 6.492 0.825 1 98.5 56 LEU B CA 1
ATOM 1263 C C . LEU B 1 56 ? -2.477 6.875 -0.551 1 98.5 56 LEU B C 1
ATOM 1265 O O . LEU B 1 56 ? -3.232 7.336 -1.41 1 98.5 56 LEU B O 1
ATOM 1269 N N . THR B 1 57 ? -1.221 6.715 -0.771 1 97.38 57 THR B N 1
ATOM 1270 C CA . THR B 1 57 ? -0.554 6.969 -2.043 1 97.38 57 THR B CA 1
ATOM 1271 C C . THR B 1 57 ? 0.563 5.957 -2.279 1 97.38 57 THR B C 1
ATOM 1273 O O . THR B 1 57 ? 1.104 5.387 -1.328 1 97.38 57 THR B O 1
ATOM 1276 N N . ALA B 1 58 ? 0.921 5.719 -3.48 1 96.62 58 ALA B N 1
ATOM 1277 C CA . ALA B 1 58 ? 2.068 4.914 -3.902 1 96.62 58 ALA B CA 1
ATOM 1278 C C . ALA B 1 58 ? 2.717 5.5 -5.152 1 96.62 58 ALA B C 1
ATOM 1280 O O . ALA B 1 58 ? 2.119 5.492 -6.234 1 96.62 58 ALA B O 1
ATOM 1281 N N . GLY B 1 59 ? 3.947 5.879 -4.992 1 93.06 59 GLY B N 1
ATOM 1282 C CA . GLY B 1 59 ? 4.508 6.684 -6.066 1 93.06 59 GLY B CA 1
ATOM 1283 C C . GLY B 1 59 ? 3.705 7.938 -6.352 1 93.06 59 GLY B C 1
ATOM 1284 O O . GLY B 1 59 ? 3.41 8.711 -5.441 1 93.06 59 GLY B O 1
ATOM 1285 N N . SER B 1 60 ? 3.318 8.125 -7.586 1 91.44 60 SER B N 1
ATOM 1286 C CA . SER B 1 60 ? 2.539 9.305 -7.961 1 91.44 60 SER B CA 1
ATOM 1287 C C . SER B 1 60 ? 1.047 8.992 -7.988 1 91.44 60 SER B C 1
ATOM 1289 O O . SER B 1 60 ? 0.232 9.852 -8.32 1 91.44 60 SER B O 1
ATOM 1291 N N . VAL B 1 61 ? 0.724 7.789 -7.594 1 94.69 61 VAL B N 1
ATOM 1292 C CA . VAL B 1 61 ? -0.671 7.367 -7.648 1 94.69 61 VAL B CA 1
ATOM 1293 C C . VAL B 1 61 ? -1.361 7.68 -6.324 1 94.69 61 VAL B C 1
ATOM 1295 O O . VAL B 1 61 ? -0.874 7.297 -5.258 1 94.69 61 VAL B O 1
ATOM 1298 N N . LYS B 1 62 ? -2.439 8.398 -6.453 1 96.94 62 LYS B N 1
ATOM 1299 C CA . LYS B 1 62 ? -3.326 8.539 -5.305 1 96.94 62 LYS B CA 1
ATOM 1300 C C . LYS B 1 62 ? -4.234 7.324 -5.152 1 96.94 62 LYS B C 1
ATOM 1302 O O . LYS B 1 62 ? -5.059 7.047 -6.023 1 96.94 62 LYS B O 1
ATOM 1307 N N . VAL B 1 63 ? -4.156 6.703 -4.055 1 97.31 63 VAL B N 1
ATOM 1308 C CA . VAL B 1 63 ? -4.852 5.434 -3.852 1 97.31 63 VAL B CA 1
ATOM 1309 C C . VAL B 1 63 ? -6.152 5.676 -3.088 1 97.31 63 VAL B C 1
ATOM 1311 O O . VAL B 1 63 ? -7.207 5.168 -3.475 1 97.31 63 VAL B O 1
ATOM 1314 N N . THR B 1 64 ? -6.086 6.434 -2.027 1 98.12 64 THR B N 1
ATOM 1315 C CA . THR B 1 64 ? -7.266 6.715 -1.212 1 98.12 64 THR B CA 1
ATOM 1316 C C . THR B 1 64 ? -8.25 7.59 -1.974 1 98.12 64 THR B C 1
ATOM 1318 O O . THR B 1 64 ? -7.852 8.516 -2.684 1 98.12 64 THR B O 1
ATOM 1321 N N . PRO B 1 65 ? -9.469 7.348 -1.815 1 97 65 PRO B N 1
ATOM 1322 C CA . PRO B 1 65 ? -10.453 8.219 -2.461 1 97 65 PRO B CA 1
ATOM 1323 C C . PRO B 1 65 ? -10.703 9.508 -1.679 1 97 65 PRO B C 1
ATOM 1325 O O . PRO B 1 65 ? -11.453 10.375 -2.137 1 97 65 PRO B O 1
ATOM 1328 N N . ASP B 1 66 ? -10.148 9.633 -0.531 1 98 66 ASP B N 1
ATOM 1329 C CA . ASP B 1 66 ? -10.312 10.836 0.274 1 98 66 ASP B CA 1
ATOM 1330 C C . ASP B 1 66 ? -9.875 12.078 -0.494 1 98 66 ASP B C 1
ATOM 1332 O O . ASP B 1 66 ? -8.688 12.242 -0.785 1 98 66 ASP B O 1
ATOM 1336 N N . PRO B 1 67 ? -10.766 12.961 -0.8 1 98.06 67 PRO B N 1
ATOM 1337 C CA . PRO B 1 67 ? -10.414 14.102 -1.654 1 98.06 67 PRO B CA 1
ATOM 1338 C C . PRO B 1 67 ? -9.477 15.086 -0.965 1 98.06 67 PRO B C 1
ATOM 1340 O O . PRO B 1 67 ? -8.898 15.953 -1.623 1 98.06 67 PRO B O 1
ATOM 1343 N N . ARG B 1 68 ? -9.297 14.969 0.279 1 98.38 68 ARG B N 1
ATOM 1344 C CA . ARG B 1 68 ? -8.484 15.914 1.041 1 98.38 68 ARG B CA 1
ATOM 1345 C C . ARG B 1 68 ? -7.004 15.57 0.931 1 98.38 68 ARG B C 1
ATOM 1347 O O . ARG B 1 68 ? -6.145 16.406 1.224 1 98.38 68 ARG B O 1
ATOM 1354 N N . VAL B 1 69 ? -6.691 14.32 0.542 1 98.38 69 VAL B N 1
ATOM 1355 C CA . VAL B 1 69 ? -5.324 13.812 0.532 1 98.38 69 VAL B CA 1
ATOM 1356 C C . VAL B 1 69 ? -4.672 14.117 -0.816 1 98.38 69 VAL B C 1
ATOM 1358 O O . VAL B 1 69 ? -5.285 13.922 -1.867 1 98.38 69 VAL B O 1
ATOM 1361 N N . ARG B 1 70 ? -3.443 14.547 -0.749 1 97.38 70 ARG B N 1
ATOM 1362 C CA . ARG B 1 70 ? -2.662 14.734 -1.967 1 97.38 70 ARG B CA 1
ATOM 1363 C C . ARG B 1 70 ? -1.167 14.703 -1.67 1 97.38 70 ARG B C 1
ATOM 1365 O O . ARG B 1 70 ? -0.753 14.859 -0.52 1 97.38 70 ARG B O 1
ATOM 1372 N N . LEU B 1 71 ? -0.391 14.477 -2.73 1 95.19 71 LEU B N 1
ATOM 1373 C CA . LEU B 1 71 ? 1.06 14.602 -2.637 1 95.19 71 LEU B CA 1
ATOM 1374 C C . LEU B 1 71 ? 1.51 16 -3.02 1 95.19 71 LEU B C 1
ATOM 1376 O O . LEU B 1 71 ? 1.003 16.578 -3.982 1 95.19 71 LEU B O 1
ATOM 1380 N N . VAL B 1 72 ? 2.406 16.5 -2.234 1 92.31 72 VAL B N 1
ATOM 1381 C CA . VAL B 1 72 ? 2.963 17.812 -2.527 1 92.31 72 VAL B CA 1
ATOM 1382 C C . VAL B 1 72 ? 4.488 17.75 -2.482 1 92.31 72 VAL B C 1
ATOM 1384 O O . VAL B 1 72 ? 5.062 16.984 -1.698 1 92.31 72 VAL B O 1
ATOM 1387 N N . ASN B 1 73 ? 5.141 18.453 -3.387 1 87.38 73 ASN B N 1
ATOM 1388 C CA . ASN B 1 73 ? 6.598 18.5 -3.447 1 87.38 73 ASN B CA 1
ATOM 1389 C C . ASN B 1 73 ? 7.199 17.109 -3.635 1 87.38 73 ASN B C 1
ATOM 1391 O O . ASN B 1 73 ? 8.172 16.75 -2.963 1 87.38 73 ASN B O 1
ATOM 1395 N N . GLY B 1 74 ? 6.523 16.312 -4.406 1 84.5 74 GLY B N 1
ATOM 1396 C CA . GLY B 1 74 ? 7.012 14.984 -4.75 1 84.5 74 GLY B CA 1
ATOM 1397 C C . GLY B 1 74 ? 6.477 13.898 -3.84 1 84.5 74 GLY B C 1
ATOM 1398 O O . GLY B 1 74 ? 5.57 13.156 -4.215 1 84.5 74 GLY B O 1
ATOM 1399 N N . PHE B 1 75 ? 6.973 13.969 -2.527 1 86.31 75 PHE B N 1
ATOM 1400 C CA . PHE B 1 75 ? 6.691 12.789 -1.712 1 86.31 75 PHE B CA 1
ATOM 1401 C C . PHE B 1 75 ? 6.012 13.188 -0.406 1 86.31 75 PHE B C 1
ATOM 1403 O O . PHE B 1 75 ? 5.648 12.328 0.396 1 86.31 75 PHE B O 1
ATOM 1410 N N . ASN B 1 76 ? 5.891 14.484 -0.26 1 89.88 76 ASN B N 1
ATOM 1411 C CA . ASN B 1 76 ? 5.223 14.898 0.971 1 89.88 76 ASN B CA 1
ATOM 1412 C C . ASN B 1 76 ? 3.719 14.641 0.904 1 89.88 76 ASN B C 1
ATOM 1414 O O . ASN B 1 76 ? 3.088 14.891 -0.124 1 89.88 76 ASN B O 1
ATOM 1418 N N . LEU B 1 77 ? 3.164 14.258 2.008 1 94.38 77 LEU B N 1
ATOM 1419 C CA . LEU B 1 77 ? 1.726 14.031 2.086 1 94.38 77 LEU B CA 1
ATOM 1420 C C . LEU B 1 77 ? 1.019 15.242 2.691 1 94.38 77 LEU B C 1
ATOM 1422 O O . LEU B 1 77 ? 1.455 15.773 3.715 1 94.38 77 LEU B O 1
ATOM 1426 N N . GLN B 1 78 ? -0.051 15.656 2.037 1 96.56 78 GLN B N 1
ATOM 1427 C CA . GLN B 1 78 ? -0.865 16.75 2.547 1 96.56 78 GLN B CA 1
ATOM 1428 C C . GLN B 1 78 ? -2.318 16.328 2.727 1 96.56 78 GLN B C 1
ATOM 1430 O O . GLN B 1 78 ? -2.881 15.641 1.868 1 96.56 78 GLN B O 1
ATOM 1435 N N . ILE B 1 79 ? -2.926 16.719 3.84 1 97.81 79 ILE B N 1
ATOM 1436 C CA . ILE B 1 79 ? -4.344 16.516 4.113 1 97.81 79 ILE B CA 1
ATOM 1437 C C . ILE B 1 79 ? -4.996 17.844 4.465 1 97.81 79 ILE B C 1
ATOM 1439 O O . ILE B 1 79 ? -4.621 18.484 5.453 1 97.81 79 ILE B O 1
ATOM 1443 N N . ARG B 1 80 ? -5.871 18.156 3.695 1 98 80 ARG B N 1
ATOM 1444 C CA . ARG B 1 80 ? -6.582 19.406 3.938 1 98 80 ARG B CA 1
ATOM 1445 C C . ARG B 1 80 ? -7.738 19.203 4.906 1 98 80 ARG B C 1
ATOM 1447 O O . ARG B 1 80 ? -8.234 18.094 5.062 1 98 80 ARG B O 1
ATOM 1454 N N . ASP B 1 81 ? -8.188 20.344 5.633 1 97.19 81 ASP B N 1
ATOM 1455 C CA . ASP B 1 81 ? -9.336 20.328 6.535 1 97.19 81 ASP B CA 1
ATOM 1456 C C . ASP B 1 81 ? -9.188 19.234 7.594 1 97.19 81 ASP B C 1
ATOM 1458 O O . ASP B 1 81 ? -10.086 18.406 7.77 1 97.19 81 ASP B O 1
ATOM 1462 N N . ALA B 1 82 ? -8.125 19.422 8.32 1 96.81 82 ALA B N 1
ATOM 1463 C CA . ALA B 1 82 ? -7.793 18.422 9.344 1 96.81 82 ALA B CA 1
ATOM 1464 C C . ALA B 1 82 ? -8.945 18.234 10.328 1 96.81 82 ALA B C 1
ATOM 1466 O O . ALA B 1 82 ? -9.555 19.219 10.766 1 96.81 82 ALA B O 1
ATOM 1467 N N . LEU B 1 83 ? -9.258 16.984 10.57 1 96.88 83 LEU B N 1
ATOM 1468 C CA . LEU B 1 83 ? -10.297 16.594 11.523 1 96.88 83 LEU B CA 1
ATOM 1469 C C . LEU B 1 83 ? -9.688 15.844 12.703 1 96.88 83 LEU B C 1
ATOM 1471 O O . LEU B 1 83 ? -8.578 15.305 12.602 1 96.88 83 LEU B O 1
ATOM 1475 N N . PRO B 1 84 ? -10.391 15.781 13.828 1 95.62 84 PRO B N 1
ATOM 1476 C CA . PRO B 1 84 ? -9.875 15.023 14.969 1 95.62 84 PRO B CA 1
ATOM 1477 C C . PRO B 1 84 ? -9.547 13.57 14.617 1 95.62 84 PRO B C 1
ATOM 1479 O O . PRO B 1 84 ? -8.617 12.992 15.188 1 95.62 84 PRO B O 1
ATOM 1482 N N . THR B 1 85 ? -10.273 13.031 13.633 1 95.88 85 THR B N 1
ATOM 1483 C CA . THR B 1 85 ? -10.109 11.633 13.258 1 95.88 85 THR B CA 1
ATOM 1484 C C . THR B 1 85 ? -8.812 11.438 12.477 1 95.88 85 THR B C 1
ATOM 1486 O O . THR B 1 85 ? -8.383 10.305 12.258 1 95.88 85 THR B O 1
ATOM 1489 N N . ASP B 1 86 ? -8.172 12.555 12.086 1 96.44 86 ASP B N 1
ATOM 1490 C CA . ASP B 1 86 ? -6.922 12.453 11.336 1 96.44 86 ASP B CA 1
ATOM 1491 C C . ASP B 1 86 ? -5.734 12.234 12.273 1 96.44 86 ASP B C 1
ATOM 1493 O O . ASP B 1 86 ? -4.617 11.984 11.82 1 96.44 86 ASP B O 1
ATOM 1497 N N . ALA B 1 87 ? -5.926 12.305 13.586 1 95.06 87 ALA B N 1
ATOM 1498 C CA . ALA B 1 87 ? -4.852 12.031 14.531 1 95.06 87 ALA B CA 1
ATOM 1499 C C . ALA B 1 87 ? -4.418 10.57 14.461 1 95.06 87 ALA B C 1
ATOM 1501 O O . ALA B 1 87 ? -5.227 9.688 14.164 1 95.06 87 ALA B O 1
ATOM 1502 N N . GLY B 1 88 ? -3.109 10.352 14.727 1 94.56 88 GLY B N 1
ATOM 1503 C CA . GLY B 1 88 ? -2.588 8.992 14.75 1 94.56 88 GLY B CA 1
ATOM 1504 C C . GLY B 1 88 ? -1.325 8.828 13.922 1 94.56 88 GLY B C 1
ATOM 1505 O O . GLY B 1 88 ? -0.633 9.805 13.633 1 94.56 88 GLY B O 1
ATOM 1506 N N . ASP B 1 89 ? -1.062 7.613 13.555 1 94.44 89 ASP B N 1
ATOM 1507 C CA . ASP B 1 89 ? 0.192 7.293 12.883 1 94.44 89 ASP B CA 1
ATOM 1508 C C . ASP B 1 89 ? 0.007 7.266 11.367 1 94.44 89 ASP B C 1
ATOM 1510 O O . ASP B 1 89 ? -0.957 6.684 10.859 1 94.44 89 ASP B O 1
ATOM 1514 N N . TYR B 1 90 ? 0.87 7.902 10.742 1 94.69 90 TYR B N 1
ATOM 1515 C CA . TYR B 1 90 ? 1.08 7.801 9.305 1 94.69 90 TYR B CA 1
ATOM 1516 C C . TYR B 1 90 ? 2.459 7.23 8.992 1 94.69 90 TYR B C 1
ATOM 1518 O O . TYR B 1 90 ? 3.453 7.617 9.609 1 94.69 90 TYR B O 1
ATOM 1526 N N . ILE B 1 91 ? 2.488 6.379 8.023 1 94.06 91 ILE B N 1
ATOM 1527 C CA . ILE B 1 91 ? 3.73 5.676 7.727 1 94.06 91 ILE B CA 1
ATOM 1528 C C . ILE B 1 91 ? 4.184 6 6.305 1 94.06 91 ILE B C 1
ATOM 1530 O O . ILE B 1 91 ? 3.396 5.906 5.359 1 94.06 91 ILE B O 1
ATOM 1534 N N . CYS B 1 92 ? 5.324 6.422 6.191 1 92.12 92 CYS B N 1
ATOM 1535 C CA . CYS B 1 92 ? 6 6.465 4.898 1 92.12 92 CYS B CA 1
ATOM 1536 C C . CYS B 1 92 ? 6.805 5.191 4.66 1 92.12 92 CYS B C 1
ATOM 1538 O O . CYS B 1 92 ? 7.691 4.855 5.449 1 92.12 92 CYS B O 1
ATOM 1540 N N . GLN B 1 93 ? 6.52 4.512 3.656 1 92.31 93 GLN B N 1
ATOM 1541 C CA . GLN B 1 93 ? 7.219 3.268 3.357 1 92.31 93 GLN B CA 1
ATOM 1542 C C . GLN B 1 93 ? 8.07 3.402 2.1 1 92.31 93 GLN B C 1
ATOM 1544 O O . GLN B 1 93 ? 7.578 3.826 1.052 1 92.31 93 GLN B O 1
ATOM 1549 N N . ILE B 1 94 ? 9.281 3.08 2.236 1 92.25 94 ILE B N 1
ATOM 1550 C CA . ILE B 1 94 ? 10.18 2.955 1.095 1 92.25 94 ILE B CA 1
ATOM 1551 C C . ILE B 1 94 ? 10.188 1.512 0.598 1 92.25 94 ILE B C 1
ATOM 1553 O O . ILE B 1 94 ? 10.5 0.589 1.354 1 92.25 94 ILE B O 1
ATOM 1557 N N . ALA B 1 95 ? 9.852 1.328 -0.669 1 93.88 95 ALA B N 1
ATOM 1558 C CA . ALA B 1 95 ? 9.57 -0.003 -1.197 1 93.88 95 ALA B CA 1
ATOM 1559 C C . ALA B 1 95 ? 10.844 -0.694 -1.665 1 93.88 95 ALA B C 1
ATOM 1561 O O . ALA B 1 95 ? 10.945 -1.107 -2.822 1 93.88 95 ALA B O 1
ATOM 1562 N N . THR B 1 96 ? 11.789 -0.859 -0.754 1 93.25 96 THR B N 1
ATOM 1563 C CA . THR B 1 96 ? 12.914 -1.756 -1.007 1 93.25 96 THR B CA 1
ATOM 1564 C C . THR B 1 96 ? 12.461 -3.213 -0.963 1 93.25 96 THR B C 1
ATOM 1566 O O . THR B 1 96 ? 11.281 -3.498 -0.74 1 93.25 96 THR B O 1
ATOM 1569 N N . MET B 1 97 ? 13.383 -4.164 -1.249 1 94.12 97 MET B N 1
ATOM 1570 C CA . MET B 1 97 ? 13.023 -5.578 -1.165 1 94.12 97 MET B CA 1
ATOM 1571 C C . MET B 1 97 ? 12.469 -5.914 0.217 1 94.12 97 MET B C 1
ATOM 1573 O O . MET B 1 97 ? 11.492 -6.648 0.335 1 94.12 97 MET B O 1
ATOM 1577 N N . ASP B 1 98 ? 13.164 -5.387 1.204 1 94.5 98 ASP B N 1
ATOM 1578 C CA . ASP B 1 98 ? 12.68 -5.344 2.582 1 94.5 98 ASP B CA 1
ATOM 1579 C C . ASP B 1 98 ? 12.211 -3.941 2.959 1 94.5 98 ASP B C 1
ATOM 1581 O O . ASP B 1 98 ? 13.016 -3.105 3.375 1 94.5 98 ASP B O 1
ATOM 1585 N N . PRO B 1 99 ? 10.875 -3.734 2.857 1 94.06 99 PRO B N 1
ATOM 1586 C CA . PRO B 1 99 ? 10.406 -2.348 2.934 1 94.06 99 PRO B CA 1
ATOM 1587 C C . PRO B 1 99 ? 10.828 -1.656 4.23 1 94.06 99 PRO B C 1
ATOM 1589 O O . PRO B 1 99 ? 10.797 -2.27 5.301 1 94.06 99 PRO B O 1
ATOM 1592 N N . ARG B 1 100 ? 11.211 -0.379 4.121 1 90.38 100 ARG B N 1
ATOM 1593 C CA . ARG B 1 100 ? 11.516 0.491 5.254 1 90.38 100 ARG B CA 1
ATOM 1594 C C . ARG B 1 100 ? 10.359 1.438 5.543 1 90.38 100 ARG B C 1
ATOM 1596 O O . ARG B 1 100 ? 9.711 1.941 4.621 1 90.38 100 ARG B O 1
ATOM 1603 N N . GLU B 1 101 ? 10.148 1.658 6.859 1 90.62 101 GLU B N 1
ATOM 1604 C CA . GLU 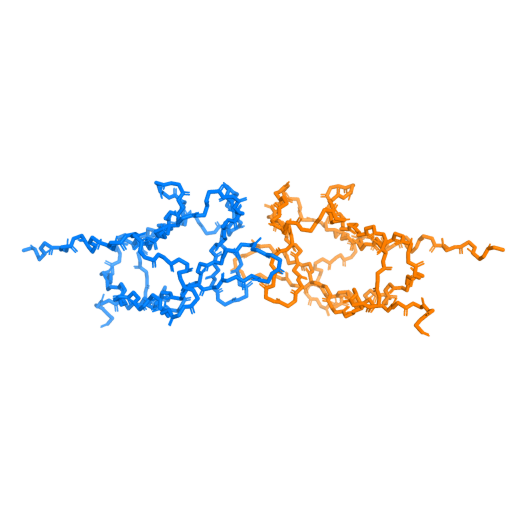B 1 101 ? 9.008 2.48 7.234 1 90.62 101 GLU B CA 1
ATOM 1605 C C . GLU B 1 101 ? 9.422 3.609 8.172 1 90.62 101 GLU B C 1
ATOM 1607 O O . GLU B 1 101 ? 10.219 3.398 9.094 1 90.62 101 GLU B O 1
ATOM 1612 N N . ILE B 1 102 ? 8.977 4.758 7.91 1 87.94 102 ILE B N 1
ATOM 1613 C CA . ILE B 1 102 ? 9.086 5.906 8.805 1 87.94 102 ILE B CA 1
ATOM 1614 C C . ILE B 1 102 ? 7.699 6.297 9.312 1 87.94 102 ILE B C 1
ATOM 1616 O O . ILE B 1 102 ? 6.781 6.531 8.516 1 87.94 102 ILE B O 1
ATOM 1620 N N . THR B 1 103 ? 7.547 6.402 10.57 1 91.25 103 THR B N 1
ATOM 1621 C CA . THR B 1 103 ? 6.25 6.703 11.172 1 91.25 103 THR B CA 1
ATOM 1622 C C . THR B 1 103 ? 6.184 8.164 11.609 1 91.25 103 THR B C 1
ATOM 1624 O O . THR B 1 103 ? 7.113 8.672 12.242 1 91.25 103 THR B O 1
ATOM 1627 N N . HIS B 1 104 ? 5.137 8.836 11.219 1 90.06 104 HIS B N 1
ATOM 1628 C CA . HIS B 1 104 ? 4.77 10.148 11.719 1 90.06 104 HIS B CA 1
ATOM 1629 C C . HIS B 1 104 ? 3.535 10.078 12.609 1 90.06 104 HIS B C 1
ATOM 1631 O O . HIS B 1 104 ? 2.471 9.633 12.164 1 90.06 104 HIS B O 1
ATOM 1637 N N . THR B 1 105 ? 3.65 10.484 13.828 1 92.94 105 THR B N 1
ATOM 1638 C CA . THR B 1 105 ? 2.49 10.523 14.719 1 92.94 105 THR B CA 1
ATOM 1639 C C . THR B 1 105 ? 1.865 11.914 14.727 1 92.94 105 THR B C 1
ATOM 1641 O O . THR B 1 105 ? 2.492 12.875 15.172 1 92.94 105 THR B O 1
ATOM 1644 N N . VAL B 1 106 ? 0.677 12 14.273 1 92.94 106 VAL B N 1
ATOM 1645 C CA . VAL B 1 106 ? -0.012 13.273 14.117 1 92.94 106 VAL B CA 1
ATOM 1646 C C . VAL B 1 106 ? -0.894 13.539 15.336 1 92.94 106 VAL B C 1
ATOM 1648 O O . VAL B 1 106 ? -1.617 12.656 15.789 1 92.94 106 VAL B O 1
ATOM 1651 N N . GLU B 1 107 ? -0.759 14.766 15.844 1 92.06 107 GLU B N 1
ATOM 1652 C CA . GLU B 1 107 ? -1.66 15.266 16.875 1 92.06 107 GLU B CA 1
ATOM 1653 C C . GLU B 1 107 ? -2.518 16.406 16.359 1 92.06 107 GLU B C 1
ATOM 1655 O O . GLU B 1 107 ? -2.018 17.297 15.664 1 92.06 107 GLU B O 1
ATOM 1660 N N . ILE B 1 108 ? -3.766 16.375 16.625 1 92.5 108 ILE B N 1
ATOM 1661 C CA . ILE B 1 108 ? -4.668 17.453 16.219 1 92.5 108 ILE B CA 1
ATOM 1662 C C . ILE B 1 108 ? -5.066 18.266 17.453 1 92.5 108 ILE B C 1
ATOM 1664 O O . ILE B 1 108 ? -5.586 17.719 18.422 1 92.5 108 ILE B O 1
ATOM 1668 N N . LEU B 1 109 ? -4.645 19.516 17.344 1 86.12 109 LEU B N 1
ATOM 1669 C CA . LEU B 1 109 ? -5.016 20.406 18.422 1 86.12 109 LEU B CA 1
ATOM 1670 C C . LEU B 1 109 ? -6.418 20.969 18.219 1 86.12 109 LEU B C 1
ATOM 1672 O O . LEU B 1 109 ? -6.809 21.266 17.078 1 86.12 109 LEU B O 1
ATOM 1676 N N . GLY B 1 110 ? -7.016 21.312 19.344 1 75.62 110 GLY B N 1
ATOM 1677 C CA . GLY B 1 110 ? -8.328 21.938 19.344 1 75.62 110 GLY B CA 1
ATOM 1678 C C . GLY B 1 110 ? -9.469 20.938 19.438 1 75.62 110 GLY B C 1
ATOM 1679 O O . GLY B 1 110 ? -10.633 21.297 19.297 1 75.62 110 GLY B O 1
ATOM 1680 N N . LYS B 1 111 ? -8.977 19.688 19.781 1 56.44 111 LYS B N 1
ATOM 1681 C CA . LYS B 1 111 ? -10.078 18.797 20.125 1 56.44 111 LYS B CA 1
ATOM 1682 C C . LYS B 1 111 ? -10.758 19.234 21.422 1 56.44 111 LYS B C 1
ATOM 1684 O O . LYS B 1 111 ? -10.133 19.875 22.266 1 56.44 111 LYS B O 1
#

Foldseek 3Di:
DDPPPPQPLPLPPPPPVPDLSPDDAAEAEAQAKDKADHSDPQPPFWKWKDDVVDTQDIQQDGDDPPPQWHDDPRHMIMGGRDDQVPFAWMWMWTPDVPIDIHIHGYGYPDD/DDPPPPPPLPLPPPPPVPDLSPDDAAEAEAQAKDKADHSDPQPPFWKWKDDVVDTQDIQQDGDDPQPQWHDDPRHMIMGGRDDQVPFAWMWMWTPDVPIDIHIHGYGYPDD

pLDDT: mean 79.31, std 23.42, range [25.34, 98.5]

Secondary structure (DSSP, 8-state):
-----------SSTT-TT------PPEEETTS-EEE-----TTSS-EEEEETTEEEEETTEE-S--TTEEEETTTEEEESS--GGG-EEEEEEE-SSS-EEEEEEEEEET-/-----------SSTT-TTS-----PPEEETTS-EEE------SSS-EEEEETTEEEEETTEE-S--TTEEEETTTEEEESS--GGG-EEEEEEE-SSS-EEEEEEEEEET-

Sequence (222 aa):
MPHISGYQVGVTECLSDSHPVLFMPPVCGLYSTLDLPLAACAYTYVVAWKRGIAILTAGSVKVTPDPRVRLVNGFNLQIRDALPTDAGDYICQIATMDPREITHTVEILGKMPHISGYQVGVTECLSDSHPVLFMPPVCGLYSTLDLPLAACAYTYVVAWKRGIAILTAGSVKVTPDPRVRLVNGFNLQIRDALPTDAGDYICQIATMDPREITHTVEILGK

Organism: Drosophila sechellia (NCBI:txid7238)

Radius of gyration: 19.42 Å; Cα contacts (8 Å, |Δi|>4): 459; chains: 2; bounding box: 42×68×38 Å

InterPro domains:
  IPR013783 Immunoglobulin-like fold [G3DSA:2.60.40.10] (33-111)
  IPR036179 Immunoglobulin-like domain superfamily [SSF48726] (42-97)